Protein 1A8L (pdb70)

Solvent-accessible surface area: 10626 Å² total; per-residue (Å²): 186,35,78,4,48,93,70,67,59,149,80,5,107,117,97,39,12,78,110,14,73,66,68,2,56,0,1,0,0,12,73,175,98,168,21,149,72,7,103,72,3,73,43,10,0,78,22,0,19,121,22,27,143,75,8,56,92,64,65,10,54,24,63,49,117,125,1,110,119,44,2,171,136,14,88,9,63,81,9,7,0,0,0,0,0,23,104,9,103,20,0,0,0,0,0,0,0,22,3,36,46,128,4,49,38,2,0,4,64,0,0,10,19,0,0,128,53,58,10,115,7,73,114,122,0,31,132,25,0,80,110,9,93,69,84,3,42,0,1,0,0,0,34,53,125,13,101,143,0,18,105,0,0,32,20,0,0,33,0,0,0,0,0,10,74,42,69,64,18,67,1,22,0,0,0,0,7,10,111,39,19,63,138,13,6,101,121,24,119,21,169,60,36,3,21,0,0,0,23,0,89,69,93,73,93,26,81,15,89,24,35,57,84,35,84,84,0,18,109,69,0,73,66,4,30,149

Nearest PDB structures (foldseek):
  1a8l-assembly1_A  TM=1.004E+00  e=8.013E-50  Pyrococcus furiosus
  1j08-assembly8_H  TM=9.988E-01  e=3.449E-44  Pyrococcus horikoshii
  2ayt-assembly1_A  TM=9.317E-01  e=2.458E-21  Aquifex aeolicus
  2hls-assembly1_A  TM=9.074E-01  e=2.674E-19  Aeropyrum pernix K1
  4o5q-assembly1_A  TM=8.950E-01  e=2.481E-15  Escherichia coli K-12

Secondary structure (DSSP, 8-state):
--SS-HHHHHHHHHHTGGG--S-EEEEEEE-SSS-TTHHHHHHHHHHHHTT-TTEEEEEEETTSHHHHHHHHHTT--SSSEEEEEETTB--SEEEES---TTHHHHHHHHHHHHHHT-----HHHHHHHTT--S-EEEEEEE-SS-TTHHHHHHHHHHHHHHHHHTT---EEEEEEEGGG-HHHHHHTT--SS-EEEEEETTEEEEEEES---HHHHHHHHHHHH-

Structure (mmCIF, N/CA/C/O backbone):
data_1A8L
#
_entry.id   1A8L
#
_cell.length_a   110.291
_cell.length_b   110.291
_cell.length_c   68.514
_cell.angle_alpha   90.00
_cell.angle_beta   90.00
_cell.angle_gamma   120.00
#
_symmetry.space_group_name_H-M   'P 65 2 2'
#
loop_
_entity.id
_entity.type
_entity.pdbx_description
1 polymer 'PROTEIN DISULFIDE OXIDOREDUCTASE'
2 non-polymer 'ZINC ION'
3 water water
#
loop_
_atom_site.group_PDB
_atom_site.id
_atom_site.type_symbol
_atom_site.label_atom_id
_atom_site.label_alt_id
_atom_site.label_comp_id
_atom_site.label_asym_id
_atom_site.label_entity_id
_atom_site.label_seq_id
_atom_site.pdbx_PDB_ins_code
_atom_site.Cartn_x
_atom_site.Cartn_y
_atom_site.Cartn_z
_atom_site.occupancy
_atom_site.B_iso_or_equiv
_atom_site.auth_seq_id
_atom_site.auth_comp_id
_atom_site.auth_asym_id
_atom_site.auth_atom_id
_atom_site.pdbx_PDB_model_num
ATOM 1 N N . MET A 1 1 ? 27.919 27.365 46.583 1.00 66.47 1 MET A N 1
ATOM 2 C CA . MET A 1 1 ? 28.652 28.533 47.148 1.00 66.04 1 MET A CA 1
ATOM 3 C C . MET A 1 1 ? 28.385 29.816 46.362 1.00 65.16 1 MET A C 1
ATOM 4 O O . MET A 1 1 ? 27.241 30.163 46.065 1.00 65.41 1 MET A O 1
ATOM 9 N N . GLY A 1 2 ? 29.470 30.493 46.014 1.00 63.75 2 GLY A N 1
ATOM 10 C CA . GLY A 1 2 ? 29.427 31.757 45.315 1.00 61.86 2 GLY A CA 1
ATOM 11 C C . GLY A 1 2 ? 28.719 31.961 43.999 1.00 60.15 2 GLY A C 1
ATOM 12 O O . GLY A 1 2 ? 29.364 32.254 42.992 1.00 60.94 2 GLY A O 1
ATOM 13 N N . LEU A 1 3 ? 27.401 31.808 43.982 1.00 57.68 3 LEU A N 1
ATOM 14 C CA . LEU A 1 3 ? 26.680 32.101 42.757 1.00 55.14 3 LEU A CA 1
ATOM 15 C C . LEU A 1 3 ? 26.825 33.622 42.813 1.00 53.50 3 LEU A C 1
ATOM 16 O O . LEU A 1 3 ? 26.665 34.332 41.819 1.00 53.61 3 LEU A O 1
ATOM 21 N N . ILE A 1 4 ? 27.158 34.087 44.019 1.00 50.59 4 ILE A N 1
ATOM 22 C CA . ILE A 1 4 ? 27.358 35.495 44.330 1.00 48.12 4 ILE A CA 1
ATOM 23 C C . ILE A 1 4 ? 28.616 35.653 45.188 1.00 47.03 4 ILE A C 1
ATOM 24 O O . ILE A 1 4 ? 28.651 35.219 46.342 1.00 45.80 4 ILE A O 1
ATOM 29 N N . SER A 1 5 ? 29.643 36.278 44.620 1.00 44.76 5 SER A N 1
ATOM 30 C CA . SER A 1 5 ? 30.902 36.498 45.326 1.00 43.83 5 SER A CA 1
ATOM 31 C C . SER A 1 5 ? 30.726 37.448 46.510 1.00 43.09 5 SER A C 1
ATOM 32 O O . SER A 1 5 ? 29.783 38.235 46.546 1.00 42.49 5 SER A O 1
ATOM 35 N N . ASP A 1 6 ? 31.645 37.384 47.472 1.00 42.46 6 ASP A N 1
ATOM 36 C CA . ASP A 1 6 ? 31.565 38.250 48.648 1.00 41.51 6 ASP A CA 1
ATOM 37 C C . ASP A 1 6 ? 31.697 39.725 48.279 1.00 38.82 6 ASP A C 1
ATOM 38 O O . ASP A 1 6 ? 31.140 40.590 48.949 1.00 38.76 6 ASP A O 1
ATOM 43 N N . ALA A 1 7 ? 32.441 40.010 47.217 1.00 36.63 7 ALA A N 1
ATOM 44 C CA . ALA A 1 7 ? 32.613 41.385 46.768 1.00 35.62 7 ALA A CA 1
ATOM 45 C C . ALA A 1 7 ? 31.269 41.849 46.219 1.00 35.18 7 ALA A C 1
ATOM 46 O O . ALA A 1 7 ? 30.865 42.996 46.410 1.00 33.83 7 ALA A O 1
ATOM 48 N N . ASP A 1 8 ? 30.586 40.936 45.536 1.00 34.17 8 ASP A N 1
ATOM 49 C CA . ASP A 1 8 ? 29.280 41.212 44.954 1.00 33.16 8 ASP A CA 1
ATOM 50 C C . ASP A 1 8 ? 28.277 41.498 46.059 1.00 31.68 8 ASP A C 1
ATOM 51 O O . ASP A 1 8 ? 27.443 42.398 45.937 1.00 29.19 8 ASP A O 1
ATOM 56 N N . LYS A 1 9 ? 28.354 40.728 47.140 1.00 27.65 9 LYS A N 1
ATOM 57 C CA . LYS A 1 9 ? 27.430 40.918 48.246 1.00 26.74 9 LYS A CA 1
ATOM 58 C C . LYS A 1 9 ? 27.506 42.336 48.796 1.00 25.76 9 LYS A C 1
ATOM 59 O O . LYS A 1 9 ? 26.480 42.934 49.108 1.00 25.34 9 LYS A O 1
ATOM 65 N N . LYS A 1 10 ? 28.718 42.870 48.908 1.00 24.81 10 LYS A N 1
ATOM 66 C CA . LYS A 1 10 ? 28.906 44.223 49.424 1.00 26.35 10 LYS A CA 1
ATOM 67 C C . LYS A 1 10 ? 28.228 45.247 48.513 1.00 23.78 10 LYS A C 1
ATOM 68 O O . LYS A 1 10 ? 27.550 46.165 48.984 1.00 24.21 10 LYS A O 1
ATOM 74 N N . VAL A 1 11 ? 28.413 45.073 47.210 1.00 22.96 11 VAL A N 1
ATOM 75 C CA . VAL A 1 11 ? 27.813 45.962 46.218 1.00 23.20 11 VAL A CA 1
ATOM 76 C C . VAL A 1 11 ? 26.288 45.886 46.305 1.00 22.29 11 VAL A C 1
ATOM 77 O O . VAL A 1 11 ? 25.598 46.901 46.365 1.00 21.73 11 VAL A O 1
ATOM 81 N N . ILE A 1 12 ? 25.763 44.669 46.303 1.00 21.63 12 ILE A N 1
ATOM 82 C CA . ILE A 1 12 ? 24.325 44.491 46.391 1.00 20.64 12 ILE A CA 1
ATOM 83 C C . ILE A 1 12 ? 23.784 45.176 47.640 1.00 21.53 12 ILE A C 1
ATOM 84 O O . ILE A 1 12 ? 22.847 45.957 47.565 1.00 20.85 12 ILE A O 1
ATOM 89 N N . LYS A 1 13 ? 24.390 44.907 48.789 1.00 19.51 13 LYS A N 1
ATOM 90 C CA . LYS A 1 13 ? 23.920 45.523 50.025 1.00 21.57 13 LYS A CA 1
ATOM 91 C C . LYS A 1 13 ? 23.962 47.050 49.996 1.00 20.66 13 LYS A C 1
ATOM 92 O O . LYS A 1 13 ? 22.993 47.709 50.381 1.00 22.76 13 LYS A O 1
ATOM 98 N N . GLU A 1 14 ? 25.071 47.608 49.523 1.00 18.48 14 GLU A N 1
ATOM 99 C CA . GLU A 1 14 ? 25.251 49.056 49.503 1.00 20.58 14 GLU A CA 1
ATOM 100 C C . GLU A 1 14 ? 24.507 49.849 48.441 1.00 19.38 14 GLU A C 1
ATOM 101 O O . GLU A 1 14 ? 23.944 50.903 48.736 1.00 21.35 14 GLU A O 1
ATOM 107 N N . GLU A 1 15 ? 24.521 49.356 47.210 1.00 20.15 15 GLU A N 1
ATOM 108 C CA . GLU A 1 15 ? 23.895 50.072 46.109 1.00 20.63 15 GLU A CA 1
ATOM 109 C C . GLU A 1 15 ? 22.456 49.694 45.778 1.00 20.90 15 GLU A C 1
ATOM 110 O O . GLU A 1 15 ? 21.799 50.394 45.003 1.00 20.55 15 GLU A O 1
ATOM 116 N N . PHE A 1 16 ? 21.960 48.601 46.353 1.00 18.90 16 PHE A N 1
ATOM 117 C CA . PHE A 1 16 ? 20.588 48.199 46.055 1.00 18.13 16 PH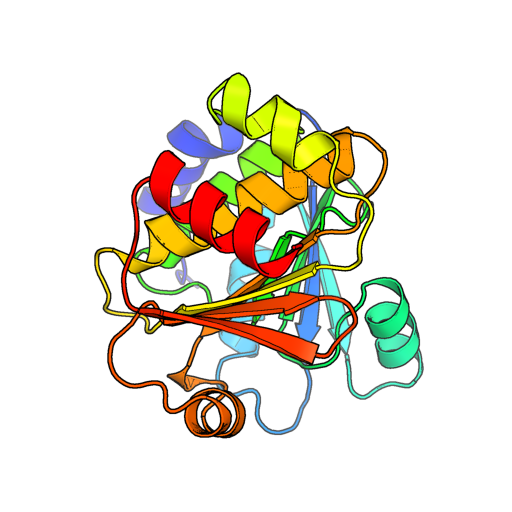E A CA 1
ATOM 118 C C . PHE A 1 16 ? 19.704 48.053 47.288 1.00 19.26 16 PHE A C 1
ATOM 119 O O . PHE A 1 16 ? 18.775 48.841 47.491 1.00 18.96 16 PHE A O 1
ATOM 127 N N . PHE A 1 17 ? 20.013 47.058 48.120 1.00 18.60 17 PHE A N 1
ATOM 128 C CA . PHE A 1 17 ? 19.193 46.768 49.287 1.00 19.28 17 PHE A CA 1
ATOM 129 C C . PHE A 1 17 ? 19.147 47.843 50.371 1.00 21.78 17 PHE A C 1
ATOM 130 O O . PHE A 1 17 ? 18.249 47.835 51.210 1.00 21.87 17 PHE A O 1
ATOM 138 N N . SER A 1 18 ? 20.097 48.770 50.356 1.00 19.54 18 SER A N 1
ATOM 139 C CA . SER A 1 18 ? 20.086 49.850 51.330 1.00 22.01 18 SER A CA 1
ATOM 140 C C . SER A 1 18 ? 18.903 50.774 51.032 1.00 23.11 18 SER A C 1
ATOM 141 O O . SER A 1 18 ? 18.486 51.545 51.887 1.00 25.27 18 SER A O 1
ATOM 144 N N . LYS A 1 19 ? 18.364 50.684 49.817 1.00 22.78 19 LYS A N 1
ATOM 145 C CA . LYS A 1 19 ? 17.235 51.524 49.403 1.00 23.37 19 LYS A CA 1
ATOM 146 C C . LYS A 1 19 ? 15.852 50.901 49.631 1.00 23.23 19 LYS A C 1
ATOM 147 O O . LYS A 1 19 ? 14.825 51.488 49.267 1.00 23.08 19 LYS A O 1
ATOM 153 N N . MET A 1 20 ? 15.807 49.725 50.241 1.00 21.58 20 MET A N 1
ATOM 154 C CA . MET A 1 20 ? 14.527 49.073 50.472 1.00 23.71 20 MET A CA 1
ATOM 155 C C . MET A 1 20 ? 13.724 49.712 51.596 1.00 26.00 20 MET A C 1
ATOM 156 O O . MET A 1 20 ? 14.286 50.299 52.526 1.00 28.95 20 MET A O 1
ATOM 161 N N . VAL A 1 21 ? 12.405 49.602 51.497 1.00 26.42 21 VAL A N 1
ATOM 162 C CA . VAL A 1 21 ? 11.507 50.170 52.495 1.00 28.91 21 VAL A CA 1
ATOM 163 C C . VAL A 1 21 ? 10.643 49.073 53.102 1.00 29.28 21 VAL A C 1
ATOM 164 O O . VAL A 1 21 ? 10.866 48.662 54.242 1.00 31.09 21 VAL A O 1
ATOM 168 N N . ASN A 1 22 ? 9.673 48.587 52.334 1.00 27.90 22 ASN A N 1
ATOM 169 C CA . ASN A 1 22 ? 8.783 47.528 52.799 1.00 29.29 22 ASN A CA 1
ATOM 170 C C . ASN A 1 22 ? 9.344 46.152 52.470 1.00 28.33 22 ASN A C 1
ATOM 171 O O . ASN A 1 22 ? 10.115 45.993 51.518 1.00 27.54 22 ASN A O 1
ATOM 176 N N . PRO A 1 23 ? 8.978 45.135 53.267 1.00 26.29 23 PRO A N 1
ATOM 177 C CA . PRO A 1 23 ? 9.451 43.767 53.042 1.00 25.72 23 PRO A CA 1
ATOM 178 C C . PRO A 1 23 ? 8.958 43.154 51.731 1.00 25.51 23 PRO A C 1
ATOM 179 O O . PRO A 1 23 ? 7.796 43.321 51.337 1.00 23.88 23 PRO A O 1
ATOM 183 N N . VAL A 1 24 ? 9.858 42.439 51.069 1.00 23.40 24 VAL A N 1
ATOM 184 C CA . VAL A 1 24 ? 9.567 41.799 49.796 1.00 22.74 24 VAL A CA 1
ATOM 185 C C . VAL A 1 24 ? 9.731 40.297 49.957 1.00 23.10 24 VAL A C 1
ATOM 186 O O . VAL A 1 24 ? 10.635 39.829 50.655 1.00 23.18 24 VAL A O 1
ATOM 190 N N . LYS A 1 25 ? 8.834 39.547 49.331 1.00 20.55 25 LYS A N 1
ATOM 191 C CA . LYS A 1 25 ? 8.880 38.103 49.386 1.00 20.98 25 LYS A CA 1
ATOM 192 C C . LYS A 1 25 ? 8.971 37.571 47.966 1.00 22.78 25 LYS A C 1
ATOM 193 O O . LYS A 1 25 ? 8.137 37.897 47.121 1.00 22.21 25 LYS A O 1
ATOM 199 N N . LEU A 1 26 ? 9.993 36.764 47.710 1.00 19.68 26 LEU A N 1
ATOM 200 C CA . LEU A 1 26 ? 10.179 36.176 46.397 1.00 20.25 26 LEU A CA 1
ATOM 201 C C . LEU A 1 26 ? 9.514 34.814 46.382 1.00 21.66 26 LEU A C 1
ATOM 202 O O . LEU A 1 26 ? 9.968 33.891 47.068 1.00 21.15 26 LEU A O 1
ATOM 207 N N . ILE A 1 27 ? 8.431 34.685 45.619 1.00 17.48 27 ILE A N 1
ATOM 208 C CA . ILE A 1 27 ? 7.739 33.411 45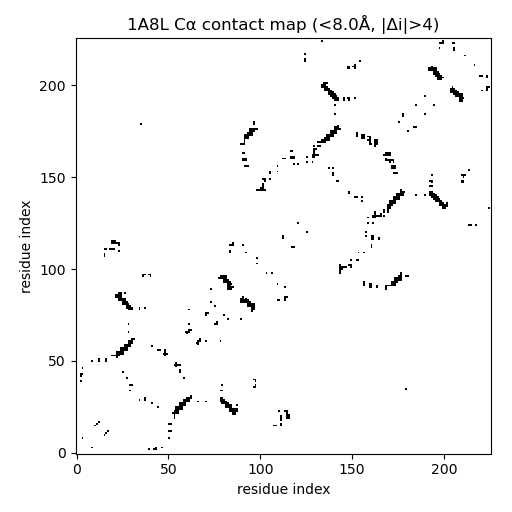.530 1.00 21.13 27 ILE A CA 1
ATOM 209 C C . ILE A 1 27 ? 8.213 32.727 44.261 1.00 22.62 27 ILE A C 1
ATOM 210 O O . ILE A 1 27 ? 7.957 33.198 43.154 1.00 21.09 27 ILE A O 1
ATOM 215 N N . VAL A 1 28 ? 8.916 31.618 44.446 1.00 21.23 28 VAL A N 1
ATOM 216 C CA . VAL A 1 28 ? 9.492 30.865 43.348 1.00 23.56 28 VAL A CA 1
ATOM 217 C C . VAL A 1 28 ? 8.772 29.549 43.099 1.00 25.31 28 VAL A C 1
ATOM 218 O O . VAL A 1 28 ? 8.527 28.774 44.026 1.00 27.53 28 VAL A O 1
ATOM 222 N N . PHE A 1 29 ? 8.428 29.306 41.842 1.00 22.47 29 PHE A N 1
ATOM 223 C CA . PHE A 1 29 ? 7.749 28.080 41.458 1.00 24.24 29 PHE A CA 1
ATOM 224 C C . PHE A 1 29 ? 8.734 27.233 40.672 1.00 25.93 29 PHE A C 1
ATOM 225 O O . PHE A 1 29 ? 9.333 27.703 39.706 1.00 24.44 29 PHE A O 1
ATOM 233 N N . VAL A 1 30 ? 8.906 25.991 41.102 1.00 25.98 30 VAL A N 1
ATOM 234 C CA . VAL A 1 30 ? 9.822 25.067 40.454 1.00 29.25 30 VAL A CA 1
ATOM 235 C C . VAL A 1 30 ? 9.096 23.750 40.200 1.00 31.36 30 VAL A C 1
ATOM 236 O O . VAL A 1 30 ? 7.957 23.576 40.620 1.00 32.03 30 VAL A O 1
ATOM 240 N N . ARG A 1 31 ? 9.751 22.838 39.492 1.00 35.54 31 ARG A N 1
ATOM 241 C CA . ARG A 1 31 ? 9.176 21.530 39.199 1.00 41.68 31 ARG A CA 1
ATOM 242 C C . ARG A 1 31 ? 10.309 20.532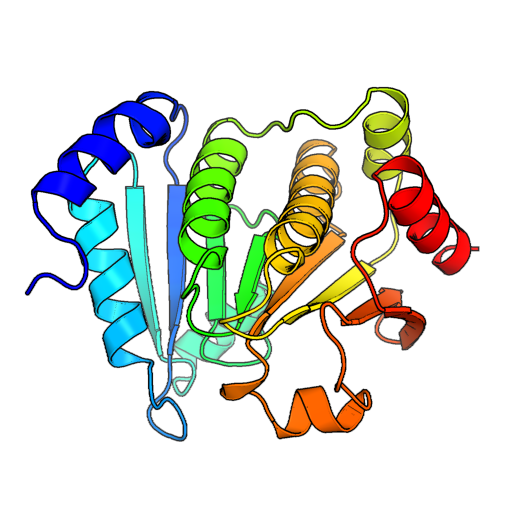 38.986 1.00 44.78 31 ARG A C 1
ATOM 243 O O . ARG A 1 31 ? 11.478 20.920 38.918 1.00 45.81 31 ARG A O 1
ATOM 251 N N . LYS A 1 32 ? 9.968 19.251 38.886 1.00 48.34 32 LYS A N 1
ATOM 252 C CA . LYS A 1 32 ? 10.976 18.209 38.703 1.00 51.73 32 LYS A CA 1
ATOM 253 C C . LYS A 1 32 ? 11.372 17.968 37.255 1.00 52.87 32 LYS A C 1
ATOM 254 O O . LYS A 1 32 ? 12.538 17.706 36.961 1.00 53.85 32 LYS A O 1
ATOM 260 N N . ASP A 1 33 ? 10.406 18.053 36.350 1.00 54.68 33 ASP A N 1
ATOM 261 C CA . ASP A 1 33 ? 10.688 17.818 34.942 1.00 55.33 33 ASP A CA 1
ATOM 262 C C . ASP A 1 33 ? 10.901 19.089 34.135 1.00 54.91 33 ASP A C 1
ATOM 263 O O . ASP A 1 33 ? 10.077 20.007 34.154 1.00 55.73 33 ASP A O 1
ATOM 268 N N . HIS A 1 34 ? 12.028 19.127 33.434 1.00 54.14 34 HIS A N 1
ATOM 269 C CA . HIS A 1 34 ? 12.385 20.253 32.589 1.00 52.46 34 HIS A CA 1
ATOM 270 C C . HIS A 1 34 ? 12.664 21.555 33.330 1.00 49.82 34 HIS A C 1
ATOM 271 O O . HIS A 1 34 ? 12.123 22.615 32.993 1.00 49.47 34 HIS A O 1
ATOM 278 N N . CYS A 1 35 ? 13.504 21.460 34.355 1.00 45.41 35 CYS A N 1
ATOM 279 C CA . CYS A 1 35 ? 13.910 22.627 35.121 1.00 40.71 35 CYS A CA 1
ATOM 280 C C . CYS A 1 35 ? 15.413 22.560 35.268 1.00 35.76 35 CYS A C 1
ATOM 281 O O . CYS A 1 35 ? 15.946 22.385 36.363 1.00 36.18 35 CYS A O 1
ATOM 284 N N . GLN A 1 36 ? 16.088 22.707 34.139 1.00 29.93 36 GLN A N 1
ATOM 285 C CA . GLN A 1 36 ? 17.535 22.645 34.091 1.00 27.87 36 GLN A CA 1
ATOM 286 C C . GLN A 1 36 ? 18.230 23.591 35.052 1.00 25.71 36 GLN A C 1
ATOM 287 O O . GLN A 1 36 ? 19.216 23.218 35.673 1.00 25.39 36 GLN A O 1
ATOM 293 N N . TYR A 1 37 ? 17.730 24.819 35.166 1.00 24.56 37 TYR A N 1
ATOM 294 C CA . TYR A 1 37 ? 18.374 25.804 36.035 1.00 24.22 37 TYR A CA 1
ATOM 295 C C . TYR A 1 37 ? 17.587 26.116 37.293 1.00 24.64 37 TYR A C 1
ATOM 296 O O . TYR A 1 37 ? 17.795 27.143 37.942 1.00 22.08 37 TYR A O 1
ATOM 305 N N . CYS A 1 38 ? 16.694 25.203 37.642 1.00 25.39 38 CYS A N 1
ATOM 306 C CA . CYS A 1 38 ? 15.858 25.362 38.819 1.00 32.03 38 CYS A CA 1
ATOM 307 C C . CYS A 1 38 ? 16.687 25.433 40.096 1.00 30.99 38 CYS A C 1
ATOM 308 O O . CYS A 1 38 ? 16.387 26.217 40.997 1.00 32.57 38 CYS A O 1
ATOM 311 N N . ASP A 1 39 ? 17.734 24.620 40.175 1.00 31.93 39 ASP A N 1
ATOM 312 C CA . ASP A 1 39 ? 18.584 24.614 41.363 1.00 32.95 39 ASP A CA 1
ATOM 313 C C . ASP A 1 39 ? 19.353 25.924 41.508 1.00 30.95 39 ASP A C 1
ATOM 314 O O . ASP A 1 39 ? 19.544 26.423 42.614 1.00 29.87 39 ASP A O 1
ATOM 319 N N . GLN A 1 40 ? 19.788 26.477 40.381 1.00 28.74 40 GLN A N 1
ATOM 320 C CA . GLN A 1 40 ? 20.520 27.738 40.382 1.00 27.37 40 GLN A CA 1
ATOM 321 C C . GLN A 1 40 ? 19.586 28.854 40.835 1.00 25.49 40 GLN A C 1
ATOM 322 O O . GLN A 1 40 ? 19.975 29.732 41.604 1.00 25.05 40 GLN A O 1
ATOM 328 N N . LEU A 1 41 ? 18.352 28.816 40.350 1.00 22.26 41 LEU A N 1
ATOM 329 C CA . LEU A 1 41 ? 17.359 29.821 40.729 1.00 23.11 41 LEU A CA 1
ATOM 330 C C . LEU A 1 41 ? 17.123 29.721 42.231 1.00 23.17 41 LEU A C 1
ATOM 331 O O . LEU A 1 41 ? 17.075 30.726 42.933 1.00 22.58 41 LEU A O 1
ATOM 336 N N . LYS A 1 42 ? 16.968 28.491 42.709 1.00 24.67 42 LYS A N 1
ATOM 337 C CA . LYS A 1 42 ? 16.751 28.224 44.128 1.00 26.78 42 LYS A CA 1
ATOM 338 C C . LYS A 1 42 ? 17.849 28.849 44.994 1.00 27.41 42 LYS A C 1
ATOM 339 O O . LYS A 1 42 ? 17.575 29.594 45.941 1.00 29.38 42 LYS A O 1
ATOM 345 N N . GLN A 1 43 ? 19.099 28.535 44.673 1.00 25.50 43 GLN A N 1
ATOM 346 C CA . GLN A 1 43 ? 20.219 29.038 45.450 1.00 26.63 43 GLN A CA 1
ATOM 347 C C . GLN A 1 43 ? 20.406 30.551 45.347 1.00 25.71 43 GLN A C 1
ATOM 348 O O . GLN A 1 43 ? 20.872 31.186 46.290 1.00 24.52 43 GLN A O 1
ATOM 354 N N . LEU A 1 44 ? 20.024 31.131 44.214 1.00 22.75 44 LEU A N 1
ATOM 355 C CA . LEU A 1 44 ? 20.146 32.574 44.027 1.00 22.92 44 LEU A CA 1
ATOM 356 C C . LEU A 1 44 ? 19.261 33.338 45.000 1.00 22.05 44 LEU A C 1
ATOM 357 O O . LEU A 1 44 ? 19.709 34.257 45.686 1.00 22.53 44 LEU A O 1
ATOM 362 N N . VAL A 1 45 ? 17.993 32.951 45.057 1.00 23.06 45 VAL A N 1
ATOM 363 C CA . VAL A 1 45 ? 17.042 33.612 45.929 1.00 24.52 45 VAL A CA 1
ATOM 364 C C . VAL A 1 45 ? 17.406 33.421 47.401 1.00 26.91 45 VAL A C 1
ATOM 365 O O . VAL A 1 45 ? 17.214 34.319 48.224 1.00 26.04 45 VAL A O 1
ATOM 369 N N . GLN A 1 46 ? 17.948 32.254 47.728 1.00 26.31 46 GLN A N 1
ATOM 370 C CA . GLN A 1 46 ? 18.337 31.982 49.102 1.00 27.45 46 GLN A CA 1
ATOM 371 C C . GLN A 1 46 ? 19.528 32.851 49.518 1.00 24.68 46 GLN A C 1
ATOM 372 O O . GLN A 1 46 ? 19.567 33.363 50.632 1.00 23.97 46 GLN A O 1
ATOM 378 N N . GLU A 1 47 ? 20.491 33.034 48.618 1.00 24.16 47 GLU A N 1
ATOM 379 C CA . GLU A 1 47 ? 21.663 33.853 48.913 1.00 24.69 47 GLU A CA 1
ATOM 380 C C . GLU A 1 47 ? 21.278 35.330 49.018 1.00 25.08 47 GLU A C 1
ATOM 381 O O . GLU A 1 47 ? 21.818 36.076 49.839 1.00 24.11 47 GLU A O 1
ATOM 387 N N . LEU A 1 48 ? 20.336 35.762 48.190 1.00 22.83 48 LEU A N 1
ATOM 388 C CA . LEU A 1 48 ? 19.921 37.155 48.233 1.00 22.26 48 LEU A CA 1
ATOM 389 C C . LEU A 1 48 ? 19.180 37.484 49.525 1.00 22.72 48 LEU A C 1
ATOM 390 O O . LEU A 1 48 ? 19.345 38.571 50.072 1.00 21.00 48 LEU A O 1
ATOM 395 N N . SER A 1 49 ? 18.364 36.555 50.014 1.00 24.72 49 SER A N 1
ATOM 396 C CA . SER A 1 49 ? 17.602 36.808 51.236 1.00 26.68 49 SER A CA 1
ATOM 397 C C . SER A 1 49 ? 18.482 36.890 52.489 1.00 28.34 49 SER A C 1
ATOM 398 O O . SER A 1 49 ? 18.032 37.334 53.542 1.00 29.08 49 SER A O 1
ATOM 401 N N . GLU A 1 50 ? 19.737 36.470 52.370 1.00 27.96 50 GLU A N 1
ATOM 402 C CA . GLU A 1 50 ? 20.660 36.515 53.502 1.00 29.33 50 GLU A CA 1
ATOM 403 C C . GLU A 1 50 ? 21.316 37.887 53.649 1.00 28.78 50 GLU A C 1
ATOM 404 O O . GLU A 1 50 ? 21.925 38.186 54.678 1.00 27.98 50 GLU A O 1
ATOM 410 N N . LEU A 1 51 ? 21.185 38.728 52.627 1.00 26.56 51 LEU A N 1
ATOM 411 C CA . LEU A 1 51 ? 21.803 40.054 52.659 1.00 26.24 51 LEU A CA 1
ATOM 412 C C . LEU A 1 51 ? 20.967 41.155 53.299 1.00 25.55 51 LEU A C 1
ATOM 413 O O . LEU A 1 51 ? 21.442 42.277 53.458 1.00 27.94 51 LEU A O 1
ATOM 418 N N . THR A 1 52 ? 19.726 40.856 53.657 1.00 26.51 52 THR A N 1
ATOM 419 C CA . THR A 1 52 ? 18.887 41.862 54.294 1.00 26.53 52 THR A CA 1
ATOM 420 C C . THR A 1 52 ? 17.717 41.219 55.016 1.00 28.99 52 THR A C 1
ATOM 421 O O . THR A 1 52 ? 17.280 40.127 54.646 1.00 31.73 52 THR A O 1
ATOM 425 N N . ASP A 1 53 ? 17.212 41.886 56.051 1.00 29.09 53 ASP A N 1
ATOM 426 C CA . ASP A 1 53 ? 16.081 41.345 56.790 1.00 29.79 53 ASP A CA 1
ATOM 427 C C . ASP A 1 53 ? 14.752 41.756 56.164 1.00 27.90 53 ASP A C 1
ATOM 428 O O . ASP A 1 53 ? 13.691 41.450 56.697 1.00 28.85 53 ASP A O 1
ATOM 433 N N . LYS A 1 54 ? 14.814 42.435 55.023 1.00 26.19 54 LYS A N 1
ATOM 434 C CA . LYS A 1 54 ? 13.603 42.875 54.337 1.00 26.61 54 LYS A CA 1
ATOM 435 C C . LYS A 1 54 ? 13.291 41.994 53.139 1.00 26.29 54 LYS A C 1
ATOM 436 O O . LYS A 1 54 ? 12.363 42.272 52.388 1.00 28.34 54 LYS A O 1
ATOM 442 N N . LEU A 1 55 ? 14.065 40.930 52.955 1.00 25.04 55 LEU A N 1
ATOM 443 C CA . LEU A 1 55 ? 13.831 40.032 51.829 1.00 26.26 55 LEU A CA 1
ATOM 444 C C . LEU A 1 55 ? 13.690 38.591 52.292 1.00 27.24 55 LEU A C 1
ATOM 445 O O . LEU A 1 55 ? 14.534 38.086 53.029 1.00 28.84 55 LEU A O 1
ATOM 450 N N . SER A 1 56 ? 12.610 37.942 51.867 1.00 26.21 56 SER A N 1
ATOM 451 C CA . SER A 1 56 ? 12.357 36.548 52.210 1.00 28.61 56 SER A CA 1
ATOM 452 C C . SER A 1 56 ? 11.897 35.823 50.949 1.00 27.32 56 SER A C 1
ATOM 453 O O . SER A 1 56 ? 11.636 36.455 49.927 1.00 28.12 56 SER A O 1
ATOM 456 N N . TYR A 1 57 ? 11.798 34.502 51.017 1.00 27.82 57 TYR A N 1
ATOM 457 C CA . TYR A 1 57 ? 11.383 33.736 49.854 1.00 28.87 57 TYR A CA 1
ATOM 458 C C . TYR A 1 57 ? 10.587 32.500 50.231 1.00 29.94 57 TYR A C 1
ATOM 459 O O . TYR A 1 57 ? 10.552 32.092 51.392 1.00 28.92 57 TYR A O 1
ATOM 468 N N . GLU A 1 58 ? 9.971 31.898 49.226 1.00 28.63 58 GLU A N 1
ATOM 469 C CA . GLU A 1 58 ? 9.172 30.699 49.409 1.00 29.95 58 GLU A CA 1
ATOM 470 C C . GLU A 1 58 ? 9.258 29.876 48.135 1.00 30.84 58 GLU A C 1
ATOM 471 O O . GLU A 1 58 ? 8.910 30.362 47.058 1.00 29.71 58 GLU A O 1
ATOM 477 N N . ILE A 1 59 ? 9.745 28.642 48.259 1.00 30.34 59 ILE A N 1
ATOM 478 C CA . ILE A 1 59 ? 9.876 27.747 47.114 1.00 29.36 59 ILE A CA 1
ATOM 479 C C . ILE A 1 59 ? 8.607 26.908 47.016 1.00 29.97 59 ILE A C 1
ATOM 480 O O . ILE A 1 59 ? 8.206 26.251 47.983 1.00 28.45 59 ILE A O 1
ATOM 485 N N . VAL A 1 60 ? 7.967 26.941 45.853 1.00 28.67 60 VAL A N 1
ATOM 486 C CA . VAL A 1 60 ? 6.731 26.198 45.647 1.00 30.77 60 VAL A CA 1
ATOM 487 C C . VAL A 1 60 ? 6.855 25.159 44.539 1.00 31.43 60 VAL A C 1
ATOM 488 O O . VAL A 1 60 ? 7.347 25.452 43.452 1.00 29.29 60 VAL A O 1
ATOM 492 N N . ASP A 1 61 ? 6.410 23.941 44.828 1.00 32.44 61 ASP A N 1
ATOM 493 C CA . ASP A 1 61 ? 6.452 22.857 43.857 1.00 34.53 61 ASP A CA 1
ATOM 494 C C . ASP A 1 61 ? 5.202 22.927 42.976 1.00 34.52 61 ASP A C 1
ATOM 495 O O . ASP A 1 61 ? 4.104 22.567 43.400 1.00 35.09 61 ASP A O 1
ATOM 500 N N . PHE A 1 62 ? 5.387 23.403 41.751 1.00 33.30 62 PHE A N 1
ATOM 501 C CA . PHE A 1 62 ? 4.304 23.555 40.786 1.00 36.22 62 PHE A CA 1
ATOM 502 C C . PHE A 1 62 ? 3.595 22.232 40.484 1.00 38.40 62 PHE A C 1
ATOM 503 O O . PHE A 1 62 ? 2.417 22.220 40.119 1.00 39.79 62 PHE A O 1
ATOM 511 N N . ASP A 1 63 ? 4.314 21.126 40.646 1.00 40.54 63 ASP A N 1
ATOM 512 C CA . ASP A 1 63 ? 3.771 19.797 40.376 1.00 43.59 63 ASP A CA 1
ATOM 513 C C . ASP A 1 63 ? 2.693 19.356 41.360 1.00 44.40 63 ASP A C 1
ATOM 514 O O . ASP A 1 63 ? 1.797 18.593 41.006 1.00 45.91 63 ASP A O 1
ATOM 519 N N . THR A 1 64 ? 2.784 19.832 42.595 1.00 44.48 64 THR A N 1
ATOM 520 C CA . THR A 1 64 ? 1.821 19.458 43.624 1.00 44.65 64 THR A CA 1
ATOM 521 C C . THR A 1 64 ? 0.493 20.188 43.490 1.00 45.65 64 THR A C 1
ATOM 522 O O . THR A 1 64 ? 0.422 21.271 42.908 1.00 44.24 64 THR A O 1
ATOM 526 N N . PRO A 1 65 ? -0.584 19.593 44.030 1.00 46.41 65 PRO A N 1
ATOM 527 C CA . PRO A 1 65 ? -1.916 20.202 43.970 1.00 46.84 65 PRO A CA 1
ATOM 528 C C . PRO A 1 65 ? -1.906 21.508 44.750 1.00 46.34 65 PRO A C 1
ATOM 529 O O . PRO A 1 65 ? -2.655 22.436 44.451 1.00 46.42 65 PRO A O 1
ATOM 533 N N . GLU A 1 66 ? -1.042 21.564 45.758 1.00 46.48 66 GLU A N 1
ATOM 534 C CA . GLU A 1 66 ? -0.905 22.749 46.592 1.00 46.71 66 GLU A CA 1
ATOM 535 C C . GLU A 1 66 ? -0.228 23.859 45.792 1.00 45.46 66 GLU A C 1
ATOM 536 O O . GLU A 1 66 ? -0.662 25.013 45.816 1.00 44.77 66 GLU A O 1
ATOM 542 N N . GLY A 1 67 ? 0.836 23.498 45.081 1.00 43.37 67 GLY A N 1
ATOM 543 C CA . GLY A 1 67 ? 1.553 24.471 44.276 1.00 41.36 67 GLY A CA 1
ATOM 544 C C . GLY A 1 67 ? 0.685 25.021 43.164 1.00 40.03 67 GLY A C 1
ATOM 545 O O . GLY A 1 67 ? 0.756 26.203 42.837 1.00 38.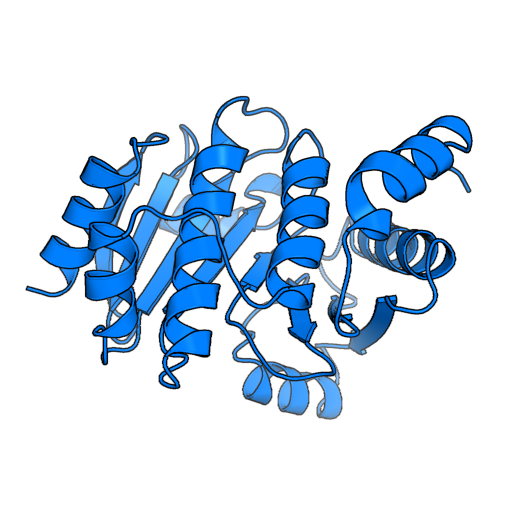05 67 GLY A O 1
ATOM 546 N N . LYS A 1 68 ? -0.145 24.160 42.582 1.00 40.82 68 LYS A N 1
ATOM 547 C CA . LYS A 1 68 ? -1.034 24.571 41.504 1.00 42.60 68 LYS A CA 1
ATOM 548 C C . LYS A 1 68 ? -2.055 25.583 42.000 1.00 42.27 68 LYS A C 1
ATOM 549 O O . LYS A 1 68 ? -2.454 26.486 41.266 1.00 42.57 68 LYS A O 1
ATOM 555 N N . GLU A 1 69 ? -2.477 25.430 43.251 1.00 41.71 69 GLU A N 1
ATOM 556 C CA . GLU A 1 69 ? -3.457 26.334 43.836 1.00 41.66 69 GLU A CA 1
ATOM 557 C C . GLU A 1 69 ? -2.826 27.701 44.074 1.00 39.23 69 GLU A C 1
ATOM 558 O O . GLU A 1 69 ? -3.455 28.738 43.857 1.00 39.59 69 GLU A O 1
ATOM 564 N N . LEU A 1 70 ? -1.573 27.687 44.512 1.00 36.87 70 LEU A N 1
ATOM 565 C CA . LEU A 1 70 ? -0.826 28.908 44.780 1.00 35.71 70 LEU A CA 1
ATOM 566 C C . LEU A 1 70 ? -0.526 29.633 43.469 1.00 34.34 70 LEU A C 1
ATOM 567 O O . LEU A 1 70 ? -0.673 30.851 43.368 1.00 32.00 70 LEU A O 1
ATOM 572 N N . ALA A 1 71 ? -0.097 28.869 42.471 1.00 33.85 71 ALA A N 1
ATOM 573 C CA . ALA A 1 71 ? 0.232 29.417 41.163 1.00 33.60 71 ALA A CA 1
ATOM 574 C C . ALA A 1 71 ? -0.976 30.143 40.593 1.00 33.32 71 ALA A C 1
ATOM 575 O O . ALA A 1 71 ? -0.878 31.274 40.116 1.00 32.18 71 ALA A O 1
ATOM 577 N N . LYS A 1 72 ? -2.122 29.480 40.651 1.00 34.73 72 LYS A N 1
ATOM 578 C CA . LYS A 1 72 ? -3.357 30.050 40.145 1.00 34.67 72 LYS A CA 1
ATOM 579 C C . LYS A 1 72 ? -3.624 31.385 40.833 1.00 33.65 72 LYS A C 1
ATOM 580 O O . LYS A 1 72 ? -4.024 32.355 40.198 1.00 33.06 72 LYS A O 1
ATOM 586 N N . ARG A 1 73 ? -3.384 31.428 42.138 1.00 32.75 73 ARG A N 1
ATOM 587 C CA . ARG A 1 73 ? -3.596 32.641 42.910 1.00 32.23 73 ARG A CA 1
ATOM 588 C C . ARG A 1 73 ? -2.630 33.739 42.472 1.00 30.91 73 ARG A C 1
ATOM 589 O O . ARG A 1 73 ? -2.966 34.921 42.507 1.00 28.50 73 ARG A O 1
ATOM 597 N N . TYR A 1 74 ? -1.431 33.345 42.058 1.00 28.71 74 TYR A N 1
ATOM 598 C CA . TYR A 1 74 ? -0.447 34.318 41.619 1.00 27.02 74 TYR A CA 1
ATOM 599 C C . TYR A 1 74 ? -0.390 34.455 40.100 1.00 26.20 74 TYR A C 1
ATOM 600 O O . TYR A 1 74 ? 0.551 35.038 39.546 1.00 26.79 74 TYR A O 1
ATOM 609 N N . ARG A 1 75 ? -1.420 33.935 39.436 1.00 26.55 75 ARG A N 1
ATOM 610 C CA . ARG A 1 75 ? -1.543 34.019 37.987 1.00 24.15 75 ARG A CA 1
ATOM 611 C C . ARG A 1 75 ? -0.315 33.473 37.270 1.00 23.66 75 ARG A C 1
ATOM 612 O O . ARG A 1 75 ? 0.145 34.036 36.279 1.00 26.23 75 ARG A O 1
ATOM 620 N N . ILE A 1 76 ? 0.207 32.361 37.775 1.00 26.34 76 ILE A N 1
ATOM 621 C CA . ILE A 1 76 ? 1.379 31.721 37.192 1.00 27.46 76 ILE A CA 1
ATOM 622 C C . ILE A 1 76 ? 0.909 30.493 36.430 1.00 28.51 76 ILE A C 1
ATOM 623 O O . ILE A 1 76 ? 0.214 29.645 36.986 1.00 27.61 76 ILE A O 1
ATOM 628 N N . ASP A 1 77 ? 1.295 30.397 35.161 1.00 29.12 77 ASP A N 1
ATOM 629 C CA . ASP A 1 77 ? 0.875 29.280 34.318 1.00 30.81 77 ASP A CA 1
ATOM 630 C C . ASP A 1 77 ? 1.990 28.319 33.924 1.00 31.14 77 ASP A C 1
ATOM 631 O O . ASP A 1 77 ? 1.725 27.291 33.301 1.00 30.65 77 ASP A O 1
ATOM 636 N N . ARG A 1 78 ? 3.225 28.647 34.301 1.00 30.89 78 ARG A N 1
ATOM 637 C CA . ARG A 1 78 ? 4.392 27.823 33.981 1.00 31.17 78 ARG A CA 1
ATOM 638 C C . ARG A 1 78 ? 5.443 27.887 35.088 1.00 28.74 78 ARG A C 1
ATOM 639 O O . ARG A 1 78 ? 5.418 28.780 35.927 1.00 30.32 78 ARG A O 1
ATOM 647 N N . ALA A 1 79 ? 6.370 26.933 35.070 1.00 26.88 79 ALA A N 1
ATOM 648 C CA . ALA A 1 79 ? 7.467 26.894 36.030 1.00 26.39 79 ALA A CA 1
ATOM 649 C C . ALA A 1 79 ? 8.707 26.531 35.212 1.00 25.05 79 ALA A C 1
ATOM 650 O O . ALA A 1 79 ? 8.619 25.717 34.287 1.00 25.50 79 ALA A O 1
ATOM 652 N N . PRO A 1 80 ? 9.882 27.092 35.547 1.00 23.42 80 PRO A N 1
ATOM 653 C CA . PRO A 1 80 ? 10.222 28.037 36.620 1.00 23.50 80 PRO A CA 1
ATOM 654 C C . PRO A 1 80 ? 9.708 29.458 36.457 1.00 23.37 80 PRO A C 1
ATOM 655 O O . PRO A 1 80 ? 9.746 30.034 35.369 1.00 20.35 80 PRO A O 1
ATOM 659 N N . ALA A 1 81 ? 9.232 30.024 37.561 1.00 20.92 81 ALA A N 1
ATOM 660 C CA . ALA A 1 81 ? 8.721 31.387 37.559 1.00 19.28 81 ALA A CA 1
ATOM 661 C C . ALA A 1 81 ? 8.936 31.977 38.935 1.00 20.00 81 ALA A C 1
ATOM 662 O O . ALA A 1 81 ? 8.906 31.267 39.936 1.00 21.26 81 ALA A O 1
ATOM 664 N N . THR A 1 82 ? 9.148 33.283 38.967 1.00 19.25 82 THR A N 1
ATOM 665 C CA . THR A 1 82 ? 9.367 33.990 40.204 1.00 18.54 82 THR A CA 1
ATOM 666 C C . THR A 1 82 ? 8.518 35.250 40.157 1.00 19.67 82 THR A C 1
ATOM 667 O O . THR A 1 82 ? 8.574 36.011 39.189 1.00 20.84 82 THR A O 1
ATOM 671 N N . THR A 1 83 ? 7.708 35.465 41.179 1.00 18.37 83 THR A N 1
ATOM 672 C CA . THR A 1 83 ? 6.920 36.686 41.208 1.00 16.24 83 THR A CA 1
ATOM 673 C C . THR A 1 83 ? 7.450 37.443 42.413 1.00 18.21 83 THR A C 1
ATOM 674 O O . THR A 1 83 ? 7.679 36.853 43.472 1.00 18.63 83 THR A O 1
ATOM 678 N N . ILE A 1 84 ? 7.701 38.732 42.226 1.00 16.93 84 ILE A N 1
ATOM 679 C CA . ILE A 1 84 ? 8.252 39.572 43.280 1.00 18.61 84 ILE A CA 1
ATOM 680 C C . ILE A 1 84 ? 7.123 40.326 43.963 1.00 19.29 84 ILE A C 1
ATOM 681 O O . ILE A 1 84 ? 6.551 41.257 43.409 1.00 18.61 84 ILE A O 1
ATOM 686 N N . THR A 1 85 ? 6.822 39.916 45.189 1.00 19.79 85 THR A N 1
ATOM 687 C CA . THR A 1 85 ? 5.727 40.506 45.932 1.00 20.60 85 THR A CA 1
ATOM 688 C C . THR A 1 85 ? 6.114 41.367 47.129 1.00 22.03 85 THR A C 1
ATOM 689 O O . THR A 1 85 ? 7.230 41.289 47.642 1.00 20.15 85 THR A O 1
ATOM 693 N N . GLN A 1 86 ? 5.176 42.209 47.550 1.00 24.79 86 GLN A N 1
ATOM 694 C CA . GLN A 1 86 ? 5.390 43.049 48.715 1.00 27.75 86 GLN A CA 1
ATOM 695 C C . GLN A 1 86 ? 4.670 42.320 49.830 1.00 28.87 86 GLN A C 1
ATOM 696 O O . GLN A 1 86 ? 3.448 42.417 49.965 1.00 28.92 86 GLN A O 1
ATOM 702 N N . ASP A 1 87 ? 5.435 41.558 50.601 1.00 30.49 87 ASP A N 1
ATOM 703 C CA . ASP A 1 87 ? 4.884 40.789 51.702 1.00 30.64 87 ASP A CA 1
ATOM 704 C C . ASP A 1 87 ? 3.760 39.869 51.222 1.00 30.58 87 ASP A C 1
ATOM 705 O O . ASP A 1 87 ? 2.738 39.724 51.889 1.00 29.82 87 ASP A O 1
ATOM 710 N N . GLY A 1 88 ? 3.943 39.260 50.052 1.00 27.72 88 GLY A N 1
ATOM 711 C CA . GLY A 1 88 ? 2.929 38.361 49.528 1.00 27.76 88 GLY A CA 1
ATOM 712 C C . GLY A 1 88 ? 1.901 38.989 48.603 1.00 25.45 88 GLY A C 1
ATOM 713 O O . GLY A 1 88 ? 1.145 38.278 47.941 1.00 26.48 88 GLY A O 1
ATOM 714 N N . LYS A 1 89 ? 1.857 40.314 48.553 1.00 24.27 89 LYS A N 1
ATOM 715 C CA . LYS A 1 89 ? 0.910 41.001 47.683 1.00 24.44 89 LYS A CA 1
ATOM 716 C C . LYS A 1 89 ? 1.435 40.966 46.240 1.00 24.36 89 LYS A C 1
ATOM 717 O O . LYS A 1 89 ? 2.560 41.383 45.976 1.00 21.77 89 LYS A O 1
ATOM 723 N N . ASP A 1 90 ? 0.608 40.468 45.321 1.00 23.18 90 ASP A N 1
ATOM 724 C CA . ASP A 1 90 ? 0.957 40.352 43.894 1.00 21.54 90 ASP A CA 1
ATOM 725 C C . ASP A 1 90 ? 1.094 41.731 43.230 1.00 22.36 90 ASP A C 1
ATOM 726 O O . ASP A 1 90 ? 0.169 42.531 43.293 1.00 23.44 90 ASP A O 1
ATOM 731 N N . PHE A 1 91 ? 2.241 42.002 42.594 1.00 19.19 91 PHE A N 1
ATOM 732 C CA . PHE A 1 91 ? 2.472 43.279 41.916 1.00 17.19 91 PHE A CA 1
ATOM 733 C C . PHE A 1 91 ? 2.612 43.154 40.399 1.00 17.60 91 PHE A C 1
ATOM 734 O O . PHE A 1 91 ? 2.932 44.135 39.723 1.00 17.47 91 PHE A O 1
ATOM 742 N N . GLY A 1 92 ? 2.385 41.952 39.881 1.00 15.93 92 GLY A N 1
ATOM 743 C CA . GLY A 1 92 ? 2.472 41.710 38.445 1.00 18.13 92 GLY A CA 1
ATOM 744 C C . GLY A 1 92 ? 3.889 41.747 37.906 1.00 17.52 92 GLY A C 1
ATOM 745 O O . GLY A 1 92 ? 4.090 41.940 36.705 1.00 17.87 92 GLY A O 1
ATOM 746 N N . VAL A 1 93 ? 4.862 41.528 38.790 1.00 17.98 93 VAL A N 1
ATOM 747 C CA . VAL A 1 93 ? 6.282 41.566 38.425 1.00 17.66 93 VAL A CA 1
ATOM 748 C C . VAL A 1 93 ? 6.867 40.168 38.457 1.00 16.66 93 VAL A C 1
ATOM 749 O O . VAL A 1 93 ? 7.269 39.662 39.510 1.00 16.68 93 VAL A O 1
ATOM 753 N N . ARG A 1 94 ? 6.947 39.559 37.284 1.00 15.60 94 ARG A N 1
ATOM 754 C CA . ARG A 1 94 ? 7.432 38.197 37.177 1.00 17.95 94 ARG A CA 1
ATOM 755 C C . ARG A 1 94 ? 8.590 37.963 36.212 1.00 17.70 94 ARG A C 1
ATOM 756 O O . ARG A 1 94 ? 8.790 38.713 35.253 1.00 17.74 94 ARG A O 1
ATOM 764 N N . TYR A 1 95 ? 9.347 36.909 36.508 1.00 18.06 95 TYR A N 1
ATOM 765 C CA . TYR A 1 95 ? 10.488 36.461 35.721 1.00 15.92 95 TYR A CA 1
ATOM 766 C C . TYR A 1 95 ? 10.266 34.972 35.455 1.00 16.79 95 TYR A C 1
ATOM 767 O O . TYR A 1 95 ? 10.093 34.185 36.389 1.00 18.71 95 TYR A O 1
ATOM 776 N N . PHE A 1 96 ? 10.260 34.579 34.187 1.00 16.68 96 PHE A N 1
ATOM 777 C CA . PHE A 1 96 ? 10.103 33.175 33.849 1.00 16.73 96 PHE A CA 1
ATOM 778 C C . PHE A 1 96 ? 11.475 32.707 33.405 1.00 17.66 96 PHE A C 1
ATOM 779 O O . PHE A 1 96 ? 11.914 32.996 32.292 1.00 17.65 96 PHE A O 1
ATOM 787 N N . GLY A 1 97 ? 12.161 32.006 34.304 1.00 14.70 97 GLY A N 1
ATOM 788 C CA . GLY A 1 97 ? 13.496 31.534 34.008 1.00 15.94 97 GLY A CA 1
ATOM 789 C C . GLY A 1 97 ? 14.504 32.201 34.936 1.00 19.13 97 GLY A C 1
ATOM 790 O O . GLY A 1 97 ? 14.130 32.905 35.875 1.00 18.32 97 GLY A O 1
ATOM 791 N N . LEU A 1 98 ? 15.780 31.986 34.653 1.00 18.36 98 LEU A N 1
ATOM 792 C CA . LEU A 1 98 ? 16.876 32.535 35.442 1.00 19.61 98 LEU A CA 1
ATOM 793 C C . LEU A 1 98 ? 17.251 33.965 35.040 1.00 19.82 98 LEU A C 1
ATOM 794 O O . LEU A 1 98 ? 17.456 34.245 33.863 1.00 19.45 98 LEU A O 1
ATOM 799 N N . PRO A 1 99 ? 17.305 34.898 36.014 1.00 22.62 99 PRO A N 1
ATOM 800 C CA . PRO A 1 99 ? 17.677 36.277 35.679 1.00 21.85 99 PRO A CA 1
ATOM 801 C C . PRO A 1 99 ? 19.201 36.392 35.584 1.00 23.42 99 PRO A C 1
ATOM 802 O O . PRO A 1 99 ? 19.837 37.033 36.426 1.00 25.05 99 PRO A O 1
ATOM 806 N N . ALA A 1 100 ? 19.780 35.765 34.564 1.00 23.62 100 ALA A N 1
ATOM 807 C CA . ALA A 1 100 ? 21.229 35.787 34.366 1.00 23.75 100 ALA A CA 1
ATOM 808 C C . ALA A 1 100 ? 21.653 36.945 33.477 1.00 23.38 100 ALA A C 1
ATOM 809 O O . ALA A 1 100 ? 20.817 37.625 32.882 1.00 21.48 100 ALA A O 1
ATOM 811 N N . GLY A 1 101 ? 22.961 37.154 33.376 1.00 23.56 101 GLY A N 1
ATOM 812 C CA . GLY A 1 101 ? 23.462 38.251 32.571 1.00 22.57 101 GLY A CA 1
ATOM 813 C C . GLY A 1 101 ? 23.029 39.541 33.233 1.00 20.57 101 GLY A C 1
ATOM 814 O O . GLY A 1 101 ? 22.838 39.578 34.446 1.00 22.02 101 GLY A O 1
ATOM 815 N N . HIS A 1 102 ? 22.846 40.594 32.453 1.00 18.68 102 HIS A N 1
ATOM 816 C CA . HIS A 1 102 ? 22.436 41.865 33.023 1.00 18.85 102 HIS A CA 1
ATOM 817 C C . HIS A 1 102 ? 20.997 41.880 33.502 1.00 17.76 102 HIS A C 1
ATOM 818 O O . HIS A 1 102 ? 20.511 42.895 33.995 1.00 17.78 102 HIS A O 1
ATOM 825 N N . GLU A 1 103 ? 20.307 40.749 33.368 1.00 17.46 103 GLU A N 1
ATOM 826 C CA . GLU A 1 103 ? 18.945 40.674 33.875 1.00 16.78 103 GLU A CA 1
ATOM 827 C C . GLU A 1 103 ? 19.062 40.619 35.407 1.00 15.43 103 GLU A C 1
ATOM 828 O O . GLU A 1 103 ? 18.100 40.872 36.119 1.00 15.36 103 GLU A O 1
ATOM 834 N N . PHE A 1 104 ? 20.248 40.289 35.909 1.00 14.84 104 PHE A N 1
ATOM 835 C CA . PHE A 1 104 ? 20.444 40.227 37.364 1.00 17.19 104 PHE A CA 1
ATOM 836 C C . PHE A 1 104 ? 20.226 41.604 37.998 1.00 16.10 104 PHE A C 1
ATOM 837 O O . PHE A 1 104 ? 19.569 41.720 39.034 1.00 18.38 104 PHE A O 1
ATOM 845 N N . ALA A 1 105 ? 20.790 42.646 37.390 1.00 15.58 105 ALA A N 1
ATOM 846 C CA . ALA A 1 105 ? 20.620 44.000 37.918 1.00 15.08 105 ALA A CA 1
ATOM 847 C C . ALA A 1 105 ? 19.155 44.426 37.833 1.00 16.44 105 ALA A C 1
ATOM 848 O O . ALA A 1 105 ? 18.655 45.124 38.716 1.00 15.89 105 ALA A O 1
ATOM 850 N N . ALA A 1 106 ? 18.479 44.037 36.755 1.00 15.45 106 ALA A N 1
ATOM 851 C CA . ALA A 1 106 ? 17.067 44.374 36.599 1.00 14.61 106 ALA A CA 1
ATOM 852 C C . ALA A 1 106 ? 16.272 43.686 37.711 1.00 14.54 106 ALA A C 1
ATOM 853 O O . ALA A 1 106 ? 15.338 44.274 38.250 1.00 15.40 106 ALA A O 1
ATOM 855 N N . PHE A 1 107 ? 16.645 42.445 38.042 1.00 13.19 107 PHE A N 1
ATOM 856 C CA . PHE A 1 107 ? 15.979 41.667 39.108 1.00 14.80 107 PHE A CA 1
ATOM 857 C C . PHE A 1 107 ? 16.098 42.419 40.433 1.00 15.99 107 PHE A C 1
ATOM 858 O O . PHE A 1 107 ? 15.105 42.589 41.145 1.00 15.52 107 PHE A O 1
ATOM 866 N N . LEU A 1 108 ? 17.310 42.877 40.756 1.00 14.45 108 LEU A N 1
ATOM 867 C CA . LEU A 1 108 ? 17.556 43.632 41.995 1.00 13.94 108 LEU A CA 1
ATOM 868 C C . LEU A 1 108 ? 16.813 44.968 42.008 1.00 15.19 108 LEU A C 1
ATOM 869 O O . LEU A 1 108 ? 16.275 45.385 43.027 1.00 13.61 108 LEU A O 1
ATOM 874 N N . GLU A 1 109 ? 16.803 45.652 40.873 1.00 16.25 109 GLU A N 1
ATOM 875 C CA . GLU A 1 109 ? 16.116 46.930 40.790 1.00 15.76 109 GLU A CA 1
ATOM 876 C C . GLU A 1 109 ? 14.608 46.735 40.978 1.00 16.17 109 GLU A C 1
ATOM 877 O O . GLU A 1 109 ? 13.943 47.550 41.612 1.00 17.51 109 GLU A O 1
ATOM 883 N N . ASP A 1 110 ? 14.077 45.633 40.456 1.00 15.25 110 ASP A N 1
ATOM 884 C CA . ASP A 1 110 ? 12.660 45.323 40.598 1.00 13.55 110 ASP A CA 1
ATOM 885 C C . ASP A 1 110 ? 12.313 45.078 42.064 1.00 16.04 110 ASP A C 1
ATOM 886 O O . ASP A 1 110 ? 11.245 45.460 42.545 1.00 17.53 110 ASP A O 1
ATOM 891 N N . ILE A 1 111 ? 13.218 44.414 42.765 1.00 16.86 111 ILE A N 1
ATOM 892 C CA . ILE A 1 111 ? 13.002 44.129 44.180 1.00 16.77 111 ILE A CA 1
ATOM 893 C C . ILE A 1 111 ? 12.893 45.456 44.927 1.00 18.48 111 ILE A C 1
ATOM 894 O O . ILE A 1 111 ? 11.986 45.645 45.739 1.00 17.89 111 ILE A O 1
ATOM 899 N N . VAL A 1 112 ? 13.787 46.395 44.624 1.00 16.98 112 VAL A N 1
ATOM 900 C CA . VAL A 1 112 ? 13.748 47.700 45.279 1.00 20.23 112 VAL A CA 1
ATOM 901 C C . VAL A 1 112 ? 12.462 48.495 44.977 1.00 21.35 112 VAL A C 1
ATOM 902 O O . VAL A 1 112 ? 11.848 49.075 45.882 1.00 21.58 112 VAL A O 1
ATOM 906 N N . ASP A 1 113 ? 12.043 48.519 43.715 1.00 18.97 113 ASP A N 1
ATOM 907 C CA . ASP A 1 113 ? 10.844 49.271 43.349 1.00 19.39 113 ASP A CA 1
ATOM 908 C C . ASP A 1 113 ? 9.565 48.690 43.939 1.00 17.84 113 ASP A C 1
ATOM 909 O O . ASP A 1 113 ? 8.644 49.438 44.273 1.00 20.50 113 ASP A O 1
ATOM 914 N N . VAL A 1 114 ? 9.494 47.367 44.063 1.00 16.62 114 VAL A N 1
ATOM 915 C CA . VAL A 1 114 ? 8.311 46.740 44.653 1.00 18.73 114 VAL A CA 1
ATOM 916 C C . VAL A 1 114 ? 8.341 47.123 46.142 1.00 19.75 114 VAL A C 1
ATOM 917 O O . VAL A 1 114 ? 7.324 47.475 46.733 1.00 21.61 114 VAL A O 1
ATOM 921 N N . SER A 1 115 ? 9.529 47.074 46.731 1.00 21.30 115 SER A N 1
ATOM 922 C CA . SER A 1 115 ? 9.699 47.437 48.136 1.00 21.24 115 SER A CA 1
ATOM 923 C C . SER A 1 115 ? 9.246 48.882 48.385 1.00 23.01 115 SER A C 1
ATOM 924 O O . SER A 1 115 ? 8.568 49.167 49.376 1.00 22.65 115 SER A O 1
ATOM 927 N N . ARG A 1 116 ? 9.630 49.787 47.487 1.00 22.32 116 ARG A N 1
ATOM 928 C CA . ARG A 1 116 ? 9.271 51.202 47.589 1.00 25.18 116 ARG A CA 1
ATOM 929 C C . ARG A 1 116 ? 7.874 51.477 47.040 1.00 25.68 116 ARG A C 1
ATOM 930 O O . ARG A 1 116 ? 7.324 52.560 47.234 1.00 25.78 116 ARG A O 1
ATOM 938 N N . GLU A 1 117 ? 7.316 50.499 46.338 1.00 25.82 117 GLU A N 1
ATOM 939 C CA . GLU A 1 117 ? 5.998 50.641 45.733 1.00 27.49 117 GLU A CA 1
ATOM 940 C C . GLU A 1 117 ? 5.898 51.896 44.863 1.00 27.61 117 GLU A C 1
ATOM 941 O O . GLU A 1 117 ? 4.907 52.624 44.919 1.00 27.84 117 GLU A O 1
ATOM 947 N N . GLU A 1 118 ? 6.926 52.149 44.060 1.00 25.85 118 GLU A N 1
ATOM 948 C CA . GLU A 1 118 ? 6.938 53.310 43.167 1.00 26.18 118 GLU A CA 1
ATOM 949 C C . GLU A 1 118 ? 8.003 53.115 42.098 1.00 22.55 118 GLU A C 1
ATOM 950 O O . GLU A 1 118 ? 8.850 52.228 42.211 1.00 19.87 118 GLU A O 1
ATOM 956 N N . THR A 1 119 ? 7.947 53.946 41.063 1.00 21.45 119 THR A N 1
ATOM 957 C CA . THR A 1 119 ? 8.888 53.875 39.953 1.00 21.34 119 THR A CA 1
ATOM 958 C C . THR A 1 119 ? 9.320 55.281 39.539 1.00 21.22 119 THR A C 1
ATOM 959 O O . THR A 1 119 ? 8.836 56.269 40.078 1.00 24.15 119 THR A O 1
ATOM 963 N N . ASN A 1 120 ? 10.237 55.367 38.581 1.00 21.76 120 ASN A N 1
ATOM 964 C CA . ASN A 1 120 ? 10.707 56.658 38.086 1.00 20.74 120 ASN A CA 1
ATOM 965 C C . ASN A 1 120 ? 10.030 56.985 36.755 1.00 21.74 120 ASN A C 1
ATOM 966 O O . ASN A 1 120 ? 10.529 57.804 35.984 1.00 19.05 120 ASN A O 1
ATOM 971 N N . LEU A 1 121 ? 8.899 56.339 36.480 1.00 21.47 121 LEU A N 1
ATOM 972 C CA . LEU A 1 121 ? 8.170 56.599 35.234 1.00 24.21 121 LEU A CA 1
ATOM 973 C C . LEU A 1 121 ? 7.772 58.076 35.141 1.00 26.30 121 LEU A C 1
ATOM 974 O O . LEU A 1 121 ? 7.516 58.728 36.157 1.00 24.74 121 LEU A O 1
ATOM 979 N N . MET A 1 122 ? 7.726 58.606 33.925 1.00 26.79 122 MET A N 1
ATOM 980 C CA . MET A 1 122 ? 7.346 59.998 33.736 1.00 30.10 122 MET A CA 1
ATOM 981 C C . MET A 1 122 ? 5.902 60.189 34.199 1.00 30.13 122 MET A C 1
ATOM 982 O O . MET A 1 122 ? 5.116 59.239 34.211 1.00 29.49 122 MET A O 1
ATOM 987 N N . ASP A 1 123 ? 5.565 61.415 34.597 1.00 31.48 123 ASP A N 1
ATOM 988 C CA . ASP A 1 123 ? 4.226 61.741 35.087 1.00 30.70 123 ASP A CA 1
ATOM 989 C C . ASP A 1 123 ? 3.136 61.327 34.106 1.00 30.53 123 ASP A C 1
ATOM 990 O O . ASP A 1 123 ? 2.158 60.683 34.485 1.00 28.02 123 ASP A O 1
ATOM 995 N N . GLU A 1 124 ? 3.306 61.705 32.844 1.00 30.55 124 GLU A N 1
ATOM 996 C CA . GLU A 1 124 ? 2.321 61.378 31.819 1.00 30.33 124 GLU A CA 1
ATOM 997 C C . GLU A 1 124 ? 2.135 59.866 31.677 1.00 28.56 124 GLU A C 1
ATOM 998 O O . GLU A 1 124 ? 1.015 59.382 31.499 1.00 26.84 124 GLU A O 1
ATOM 1004 N N . THR A 1 125 ? 3.233 59.123 31.749 1.00 25.88 125 THR A N 1
ATOM 1005 C CA . THR A 1 125 ? 3.163 57.671 31.642 1.00 25.54 125 THR A CA 1
ATOM 1006 C C . THR A 1 125 ? 2.400 57.101 32.835 1.00 24.83 125 THR A C 1
ATOM 1007 O O . THR A 1 125 ? 1.513 56.263 32.675 1.00 23.80 125 THR A O 1
ATOM 1011 N N . LYS A 1 126 ? 2.742 57.563 34.035 1.00 26.22 126 LYS A N 1
ATOM 1012 C CA . LYS A 1 126 ? 2.079 57.084 35.242 1.00 26.35 126 LYS A CA 1
ATOM 1013 C C . LYS A 1 126 ? 0.574 57.284 35.171 1.00 26.28 126 LYS A C 1
ATOM 1014 O O . LYS A 1 126 ? -0.197 56.395 35.521 1.00 24.59 126 LYS A O 1
ATOM 1020 N N . GLN A 1 127 ? 0.164 58.462 34.715 1.00 27.71 127 GLN A N 1
ATOM 1021 C CA . GLN A 1 127 ? -1.249 58.794 34.595 1.00 28.72 127 GLN A CA 1
ATOM 1022 C C . GLN A 1 127 ? -1.985 57.797 33.702 1.00 28.34 127 GLN A C 1
ATOM 1023 O O . GLN A 1 127 ? -3.052 57.294 34.059 1.00 28.33 127 GLN A O 1
ATOM 1029 N N . ALA A 1 128 ? -1.407 57.520 32.539 1.00 26.43 128 ALA A N 1
ATOM 1030 C CA . ALA A 1 128 ? -2.006 56.591 31.587 1.00 26.11 128 ALA A CA 1
ATOM 1031 C C . ALA A 1 128 ? -2.029 55.155 32.097 1.00 26.06 128 ALA A C 1
ATOM 1032 O O . ALA A 1 128 ? -3.040 54.469 31.978 1.00 24.82 128 ALA A O 1
ATOM 1034 N N . ILE A 1 129 ? -0.915 54.699 32.666 1.00 24.92 129 ILE A N 1
ATOM 1035 C CA . ILE A 1 129 ? -0.828 53.332 33.175 1.00 25.94 129 ILE A CA 1
ATOM 1036 C C . ILE A 1 129 ? -1.783 53.068 34.334 1.00 26.31 129 ILE A C 1
ATOM 1037 O O . ILE A 1 129 ? -2.355 51.988 34.441 1.00 26.67 129 ILE A O 1
ATOM 1042 N N . ARG A 1 130 ? -1.937 54.050 35.213 1.00 27.11 130 ARG A N 1
ATOM 1043 C CA . ARG A 1 130 ? -2.822 53.896 36.359 1.00 29.66 130 ARG A CA 1
ATOM 1044 C C . ARG A 1 130 ? -4.300 53.880 35.976 1.00 30.06 130 ARG A C 1
ATOM 1045 O O . ARG A 1 130 ? -5.150 53.566 36.801 1.00 30.79 130 ARG A O 1
ATOM 1053 N N . ASN A 1 131 ? -4.603 54.207 34.724 1.00 31.25 131 ASN A N 1
ATOM 1054 C CA . ASN A 1 131 ? -5.986 54.237 34.254 1.00 31.37 131 ASN A CA 1
ATOM 1055 C C . ASN A 1 131 ? -6.420 52.964 33.529 1.00 31.98 131 ASN A C 1
ATOM 1056 O O . ASN A 1 131 ? -7.611 52.754 33.284 1.00 31.44 131 ASN A O 1
ATOM 1061 N N . ILE A 1 132 ? -5.453 52.123 33.180 1.00 29.46 132 ILE A N 1
ATOM 1062 C CA . ILE A 1 132 ? -5.743 50.887 32.470 1.00 27.88 132 ILE A CA 1
ATOM 1063 C C . ILE A 1 132 ? -6.555 49.936 33.335 1.00 29.89 132 ILE A C 1
ATOM 1064 O O . ILE A 1 132 ? -6.145 49.553 34.434 1.00 27.77 132 ILE A O 1
ATOM 1069 N N . ASP A 1 133 ? -7.719 49.557 32.820 1.00 30.05 133 ASP A N 1
ATOM 1070 C CA . ASP A 1 133 ? -8.632 48.684 33.539 1.00 32.40 133 ASP A CA 1
ATOM 1071 C C . ASP A 1 133 ? -8.845 47.331 32.870 1.00 33.51 133 ASP A C 1
ATOM 1072 O O . ASP A 1 133 ? -9.679 46.541 33.315 1.00 34.52 133 ASP A O 1
ATOM 1077 N N . GLN A 1 134 ? -8.108 47.066 31.796 1.00 32.05 134 GLN A N 1
ATOM 1078 C CA . GLN A 1 134 ? -8.245 45.799 31.092 1.00 31.33 134 GLN A CA 1
ATOM 1079 C C . GLN A 1 134 ? -7.109 44.859 31.468 1.00 30.56 134 GLN A C 1
ATOM 1080 O O . GLN A 1 134 ? -6.028 45.300 31.870 1.00 30.02 134 GLN A O 1
ATOM 1086 N N . ASP A 1 135 ? -7.361 43.563 31.355 1.00 28.17 135 ASP A N 1
ATOM 1087 C CA . ASP A 1 135 ? -6.349 42.568 31.675 1.00 28.19 135 ASP A CA 1
ATOM 1088 C C . ASP A 1 135 ? -5.297 42.611 30.585 1.00 25.26 135 ASP A C 1
ATOM 1089 O O . ASP A 1 135 ? -5.592 42.359 29.418 1.00 26.20 135 ASP A O 1
ATOM 1094 N N . VAL A 1 136 ? -4.075 42.959 30.968 1.00 23.01 136 VAL A N 1
ATOM 1095 C CA . VAL A 1 136 ? -2.981 43.049 30.012 1.00 22.06 136 VAL A CA 1
ATOM 1096 C C . VAL A 1 136 ? -1.801 42.187 30.439 1.00 21.89 136 VAL A C 1
ATOM 1097 O O . VAL A 1 136 ? -1.418 42.192 31.602 1.00 22.07 136 VAL A O 1
ATOM 1101 N N . ARG A 1 137 ? -1.243 41.430 29.500 1.00 20.49 137 ARG A N 1
ATOM 1102 C CA . ARG A 1 137 ? -0.066 40.621 29.798 1.00 19.08 137 ARG A CA 1
ATOM 1103 C C . ARG A 1 137 ? 1.001 41.037 28.807 1.00 19.03 137 ARG A C 1
ATOM 1104 O O . ARG A 1 137 ? 0.787 40.977 27.592 1.00 19.31 137 ARG A O 1
ATOM 1112 N N . ILE A 1 138 ? 2.136 41.493 29.326 1.00 17.48 138 ILE A N 1
ATOM 1113 C CA . ILE A 1 138 ? 3.235 41.915 28.472 1.00 17.51 138 ILE A CA 1
ATOM 1114 C C . ILE A 1 138 ? 4.330 40.861 28.587 1.00 16.82 138 ILE A C 1
ATOM 1115 O O . ILE A 1 138 ? 4.883 40.642 29.665 1.00 16.91 138 ILE A O 1
ATOM 1120 N N . LEU A 1 139 ? 4.622 40.181 27.485 1.00 16.14 139 LEU A N 1
ATOM 1121 C CA . LEU A 1 139 ? 5.652 39.161 27.502 1.00 13.81 139 LEU A CA 1
ATOM 1122 C C . LEU A 1 139 ? 6.909 39.778 26.923 1.00 14.38 139 LEU A C 1
ATOM 1123 O O . LEU A 1 139 ? 6.879 40.354 25.831 1.00 15.47 139 LEU A O 1
ATOM 1128 N N . VAL A 1 140 ? 8.008 39.687 27.657 1.00 14.55 140 VAL A N 1
ATOM 1129 C CA . VAL A 1 140 ? 9.257 40.235 27.153 1.00 14.63 140 VAL A CA 1
ATOM 1130 C C . VAL A 1 140 ? 10.254 39.097 27.043 1.00 15.28 140 VAL A C 1
ATOM 1131 O O . VAL A 1 140 ? 10.856 38.686 28.035 1.00 14.68 140 VAL A O 1
ATOM 1135 N N . PHE A 1 141 ? 10.404 38.580 25.829 1.00 14.01 141 PHE A N 1
ATOM 1136 C CA . PHE A 1 141 ? 11.326 37.491 25.565 1.00 14.98 141 PHE A CA 1
ATOM 1137 C C . PHE A 1 141 ? 12.734 38.057 25.461 1.00 14.39 141 PHE A C 1
ATOM 1138 O O . PHE A 1 141 ? 12.987 39.014 24.715 1.00 14.79 141 PHE A O 1
ATOM 1146 N N . VAL A 1 142 ? 13.646 37.459 26.213 1.00 13.31 142 VAL A N 1
ATOM 1147 C CA . VAL A 1 142 ? 15.033 37.902 26.230 1.00 15.40 142 VAL A CA 1
ATOM 1148 C C . VAL A 1 142 ? 15.969 36.693 26.218 1.00 18.65 142 VAL A C 1
ATOM 1149 O O . VAL A 1 142 ? 15.526 35.552 26.317 1.00 17.85 142 VAL A O 1
ATOM 1153 N N . THR A 1 143 ? 17.262 36.964 26.056 1.00 20.43 143 THR A N 1
ATOM 1154 C CA . THR A 1 143 ? 18.295 35.936 26.111 1.00 23.77 143 THR A CA 1
ATOM 1155 C C . THR A 1 143 ? 19.315 36.563 27.059 1.00 23.61 143 THR A C 1
ATOM 1156 O O . THR A 1 143 ? 19.338 37.786 27.211 1.00 23.08 143 THR A O 1
ATOM 1160 N N . PRO A 1 144 ? 20.150 35.739 27.719 1.00 23.61 144 PRO A N 1
ATOM 1161 C CA . PRO A 1 144 ? 21.176 36.190 28.668 1.00 21.92 144 PRO A CA 1
ATOM 1162 C C . PRO A 1 144 ? 22.127 37.250 28.135 1.00 21.93 144 PRO A C 1
ATOM 1163 O O . PRO A 1 144 ? 22.507 38.169 28.854 1.00 22.63 144 PRO A O 1
ATOM 1167 N N . THR A 1 145 ? 22.533 37.098 26.880 1.00 19.39 145 THR A N 1
ATOM 1168 C CA . THR A 1 145 ? 23.443 38.044 26.244 1.00 20.23 145 THR A CA 1
ATOM 1169 C C . THR A 1 145 ? 22.591 38.941 25.356 1.00 23.51 145 THR A C 1
ATOM 1170 O O . THR A 1 145 ? 22.248 38.582 24.228 1.00 28.64 145 THR A O 1
ATOM 1174 N N . CYS A 1 146 ? 22.254 40.111 25.879 1.00 19.79 146 CYS A N 1
ATOM 1175 C CA . CYS A 1 146 ? 21.396 41.048 25.172 1.00 20.55 146 CYS A CA 1
ATOM 1176 C C . CYS A 1 146 ? 21.492 42.359 25.945 1.00 17.74 146 CYS A C 1
ATOM 1177 O O . CYS A 1 146 ? 20.781 42.569 26.920 1.00 17.85 146 CYS A O 1
ATOM 1180 N N . PRO A 1 147 ? 22.393 43.256 25.515 1.00 20.04 147 PRO A N 1
ATOM 1181 C CA . PRO A 1 147 ? 22.577 44.545 26.193 1.00 21.17 147 PRO A CA 1
ATOM 1182 C C . PRO A 1 147 ? 21.338 45.387 26.494 1.00 20.01 147 PRO A C 1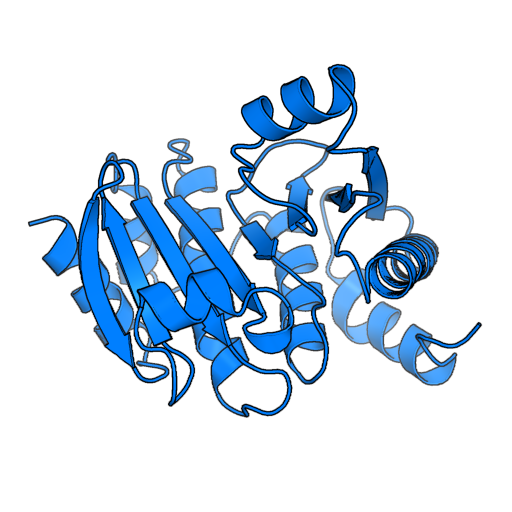
ATOM 1183 O O . PRO A 1 147 ? 21.251 45.986 27.566 1.00 22.01 147 PRO A O 1
ATOM 1187 N N . TYR A 1 148 ? 20.383 45.432 25.575 1.00 18.95 148 TYR A N 1
ATOM 1188 C CA . TYR A 1 148 ? 19.194 46.263 25.780 1.00 19.34 148 TYR A CA 1
ATOM 1189 C C . TYR A 1 148 ? 17.945 45.581 26.305 1.00 17.26 148 TYR A C 1
ATOM 1190 O O . TYR A 1 148 ? 16.936 46.240 26.548 1.00 18.01 148 TYR A O 1
ATOM 1199 N N . CYS A 1 149 ? 18.008 44.271 26.494 1.00 15.30 149 CYS A N 1
ATOM 1200 C CA . CYS A 1 149 ? 16.860 43.528 26.997 1.00 15.18 149 CYS A CA 1
ATOM 1201 C C . CYS A 1 149 ? 16.364 43.997 28.371 1.00 15.89 149 CYS A C 1
ATOM 1202 O O . CYS A 1 149 ? 15.161 44.101 28.596 1.00 15.25 149 CYS A O 1
ATOM 1205 N 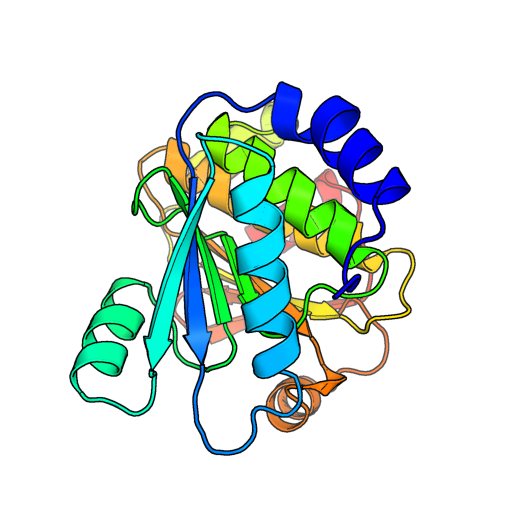N . PRO A 1 150 ? 17.283 44.259 29.312 1.00 17.39 150 PRO A N 1
ATOM 1206 C CA . PRO A 1 150 ? 16.879 44.713 30.649 1.00 16.07 150 PRO A CA 1
ATOM 1207 C C . PRO A 1 150 ? 16.008 45.965 30.613 1.00 16.57 150 PRO A C 1
ATOM 1208 O O . PRO A 1 150 ? 15.090 46.105 31.407 1.00 12.10 150 PRO A O 1
ATOM 1212 N N . LEU A 1 151 ? 16.292 46.873 29.689 1.00 16.04 151 LEU A N 1
ATOM 1213 C CA . LEU A 1 151 ? 15.494 48.084 29.582 1.00 18.46 151 LEU A CA 1
ATOM 1214 C C . LEU A 1 151 ? 14.022 47.743 29.345 1.00 18.72 151 LEU A C 1
ATOM 1215 O O . LEU A 1 151 ? 13.137 48.312 29.983 1.00 17.43 151 LEU A O 1
ATOM 1220 N N . ALA A 1 152 ? 13.763 46.815 28.431 1.00 17.11 152 ALA A N 1
ATOM 1221 C CA . ALA A 1 152 ? 12.390 46.419 28.106 1.00 15.70 152 ALA A CA 1
ATOM 1222 C C . ALA A 1 152 ? 11.707 45.681 29.254 1.00 15.36 152 ALA A C 1
ATOM 1223 O O . ALA A 1 152 ? 10.515 45.871 29.504 1.00 15.10 152 ALA A O 1
ATOM 1225 N N . VAL A 1 153 ? 12.459 44.832 29.948 1.00 14.12 153 VAL A N 1
ATOM 1226 C CA . VAL A 1 153 ? 11.906 44.084 31.069 1.00 14.21 153 VAL A CA 1
ATOM 1227 C C . VAL A 1 153 ? 11.559 45.067 32.195 1.00 14.74 153 VAL A C 1
ATOM 1228 O O . VAL A 1 153 ? 10.485 44.998 32.792 1.00 18.03 153 VAL A O 1
ATOM 1232 N N . ARG A 1 154 ? 12.468 45.991 32.475 1.00 13.81 154 ARG A N 1
ATOM 1233 C CA . ARG A 1 154 ? 12.210 46.968 33.516 1.00 13.86 154 ARG A CA 1
ATOM 1234 C C . ARG A 1 154 ? 11.010 47.845 33.150 1.00 15.20 154 ARG A C 1
ATOM 1235 O O . ARG A 1 154 ? 10.209 48.195 34.011 1.00 14.27 154 ARG A O 1
ATOM 1243 N N . MET A 1 155 ? 10.850 48.178 31.873 1.00 14.27 155 MET A N 1
ATOM 1244 C CA . MET A 1 155 ? 9.710 49.022 31.504 1.00 18.02 155 MET A CA 1
ATOM 1245 C C . MET A 1 155 ? 8.407 48.276 31.779 1.00 16.67 155 MET A C 1
ATOM 1246 O O . MET A 1 155 ? 7.475 48.836 32.349 1.00 16.50 155 MET A O 1
ATOM 1251 N N . ALA A 1 156 ? 8.349 47.008 31.379 1.00 14.20 156 ALA A N 1
ATOM 1252 C CA . ALA A 1 156 ? 7.151 46.194 31.578 1.00 16.64 156 ALA A CA 1
ATOM 1253 C C . ALA A 1 156 ? 6.823 46.063 33.059 1.00 17.78 156 ALA A C 1
ATOM 1254 O O . ALA A 1 156 ? 5.655 46.104 33.459 1.00 16.77 156 ALA A O 1
ATOM 1256 N N . HIS A 1 157 ? 7.865 45.909 33.873 1.00 14.62 157 HIS A N 1
ATOM 1257 C CA . HIS A 1 157 ? 7.693 45.758 35.309 1.00 14.72 157 HIS A CA 1
ATOM 1258 C C . HIS A 1 157 ? 7.261 47.050 36.0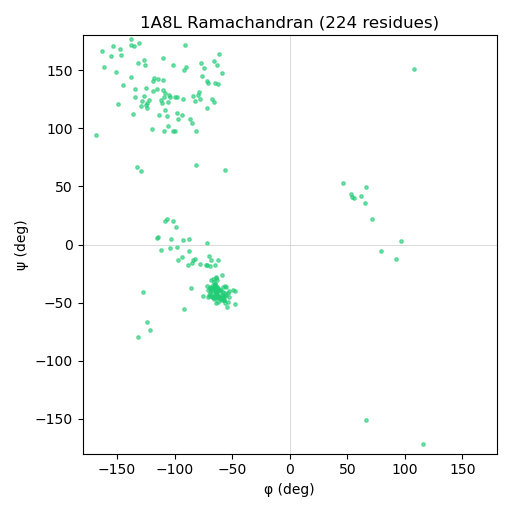06 1.00 15.52 157 HIS A C 1
ATOM 1259 O O . HIS A 1 157 ? 6.475 47.014 36.960 1.00 16.48 157 HIS A O 1
ATOM 1266 N N . LYS A 1 158 ? 7.760 48.181 35.519 1.00 16.36 158 LYS A N 1
ATOM 1267 C CA . LYS A 1 158 ? 7.392 49.476 36.076 1.00 16.15 158 LYS A CA 1
ATOM 1268 C C . LYS A 1 158 ? 5.912 49.703 35.768 1.00 16.74 158 LYS A C 1
ATOM 1269 O O . LYS A 1 158 ? 5.181 50.260 36.578 1.00 16.88 158 LYS A O 1
ATOM 1275 N N . PHE A 1 159 ? 5.468 49.262 34.596 1.00 16.13 159 PHE A N 1
ATOM 1276 C CA . PHE A 1 159 ? 4.059 49.421 34.247 1.00 17.24 159 PHE A CA 1
ATOM 1277 C C . PHE A 1 159 ? 3.190 48.626 35.210 1.00 17.25 159 PHE A C 1
ATOM 1278 O O . PHE A 1 159 ? 2.144 49.099 35.662 1.00 18.95 159 PHE A O 1
ATOM 1286 N N . ALA A 1 160 ? 3.618 47.405 35.510 1.00 16.64 160 ALA A N 1
ATOM 1287 C CA . ALA A 1 160 ? 2.861 46.533 36.408 1.00 17.69 160 ALA A CA 1
ATOM 1288 C C . ALA A 1 160 ? 2.772 47.114 37.826 1.00 19.85 160 ALA A C 1
ATOM 1289 O O . ALA A 1 160 ? 1.706 47.096 38.460 1.00 17.70 160 ALA A O 1
ATOM 1291 N N . ILE A 1 161 ? 3.889 47.639 38.316 1.00 17.40 161 ILE A N 1
ATOM 1292 C CA . ILE A 1 161 ? 3.928 48.218 39.654 1.00 18.46 161 ILE A CA 1
ATOM 1293 C C . ILE A 1 161 ? 2.972 49.407 39.769 1.00 19.93 161 ILE A C 1
ATOM 1294 O O . ILE A 1 161 ? 2.211 49.503 40.734 1.00 20.89 161 ILE A O 1
ATOM 1299 N N . GLU A 1 162 ? 3.002 50.305 38.786 1.00 19.15 162 GLU A N 1
ATOM 1300 C CA . GLU A 1 162 ? 2.140 51.477 38.829 1.00 20.93 162 GLU A CA 1
ATOM 1301 C C . GLU A 1 162 ? 0.658 51.105 38.782 1.00 20.77 162 GLU A C 1
ATOM 1302 O O . GLU A 1 162 ? -0.144 51.672 39.524 1.00 23.35 162 GLU A O 1
ATOM 1308 N N . ASN A 1 163 ? 0.294 50.159 37.920 1.00 20.96 163 ASN A N 1
ATOM 1309 C CA . ASN A 1 163 ? -1.099 49.723 37.815 1.00 20.67 163 ASN A CA 1
ATOM 1310 C C . ASN A 1 163 ? -1.540 49.063 39.124 1.00 21.74 163 ASN A C 1
ATOM 1311 O O . ASN A 1 163 ? -2.701 49.173 39.534 1.00 23.07 163 ASN A O 1
ATOM 1316 N N . THR A 1 164 ? -0.621 48.379 39.792 1.00 22.43 164 THR A N 1
ATOM 1317 C CA . THR A 1 164 ? -0.961 47.752 41.064 1.00 22.23 164 THR A CA 1
ATOM 1318 C C . THR A 1 164 ? -1.168 48.856 42.103 1.00 25.10 164 THR A C 1
ATOM 1319 O O . THR A 1 164 ? -2.125 48.818 42.887 1.00 24.70 164 THR A O 1
ATOM 1323 N N . LYS A 1 165 ? -0.275 49.842 42.093 1.00 23.92 165 LYS A N 1
ATOM 1324 C CA . LYS A 1 165 ? -0.351 50.969 43.013 1.00 25.73 165 LYS A CA 1
ATOM 1325 C C . LYS A 1 165 ? -1.716 51.653 42.884 1.00 27.08 165 LYS A C 1
ATOM 1326 O O . LYS A 1 165 ? -2.345 51.994 43.883 1.00 28.88 165 LYS A O 1
ATOM 1332 N N . ALA A 1 166 ? -2.172 51.834 41.648 1.00 25.70 166 ALA A N 1
ATOM 1333 C CA . ALA A 1 166 ? -3.458 52.477 41.377 1.00 26.02 166 ALA A CA 1
ATOM 1334 C C . ALA A 1 166 ? -4.660 51.714 41.940 1.00 26.83 166 ALA A C 1
ATOM 1335 O O . ALA A 1 166 ? -5.768 52.246 41.987 1.00 27.87 166 ALA A O 1
ATOM 1337 N N . GLY A 1 167 ? -4.447 50.468 42.353 1.00 25.73 167 GLY A N 1
ATOM 1338 C CA . GLY A 1 167 ? -5.532 49.683 42.909 1.00 28.26 167 GLY A CA 1
ATOM 1339 C C . GLY A 1 167 ? -6.195 48.754 41.912 1.00 28.27 167 GLY A C 1
ATOM 1340 O O . GLY A 1 167 ? -7.167 48.075 42.245 1.00 30.29 167 GLY A O 1
ATOM 1341 N N . LYS A 1 168 ? -5.671 48.724 40.689 1.00 29.09 168 LYS A N 1
ATOM 1342 C CA . LYS A 1 168 ? -6.216 47.870 39.637 1.00 27.91 168 LYS A CA 1
ATOM 1343 C C . LYS A 1 168 ? -5.521 46.512 39.597 1.00 26.20 168 LYS A C 1
ATOM 1344 O O . LYS A 1 168 ? -6.175 45.474 39.691 1.00 27.23 168 LYS A O 1
ATOM 1350 N N . GLY A 1 169 ? -4.197 46.523 39.470 1.00 24.88 169 GLY A N 1
ATOM 1351 C CA . GLY A 1 169 ? -3.442 45.280 39.414 1.00 24.08 169 GLY A CA 1
ATOM 1352 C C . GLY A 1 169 ? -3.824 44.418 38.222 1.00 23.70 169 GLY A C 1
ATOM 1353 O O . GLY A 1 169 ? -3.937 43.201 38.346 1.00 25.41 169 GLY A O 1
ATOM 1354 N N . LYS A 1 170 ? -4.014 45.042 37.064 1.00 22.88 170 LYS A N 1
ATOM 1355 C CA . LYS A 1 170 ? -4.414 44.309 35.858 1.00 24.65 170 LYS A CA 1
ATOM 1356 C C . LYS A 1 170 ? -3.305 44.085 34.830 1.00 22.43 170 LYS A C 1
ATOM 1357 O O . LYS A 1 170 ? -3.534 43.447 33.798 1.00 23.77 170 LYS A O 1
ATOM 1363 N N . ILE A 1 171 ? -2.122 44.621 35.090 1.00 20.41 171 ILE A N 1
ATOM 1364 C CA . ILE A 1 171 ? -1.021 44.457 34.150 1.00 19.43 171 ILE A CA 1
ATOM 1365 C C . ILE A 1 171 ? -0.009 43.444 34.653 1.00 20.51 171 ILE A C 1
ATOM 1366 O O . ILE A 1 171 ? 0.449 43.519 35.792 1.00 21.63 171 ILE A O 1
ATOM 1371 N N . LEU A 1 172 ? 0.317 42.476 33.807 1.00 18.06 172 LEU A N 1
ATOM 1372 C CA . LEU A 1 172 ? 1.312 41.474 34.158 1.00 18.65 172 LEU A CA 1
ATOM 1373 C C . LEU A 1 172 ? 2.538 41.725 33.277 1.00 18.27 172 LEU A C 1
ATOM 1374 O O . LEU A 1 172 ? 2.429 41.719 32.049 1.00 19.42 172 LEU A O 1
ATOM 1379 N N . GLY A 1 173 ? 3.692 41.961 33.902 1.00 16.63 173 GLY A N 1
ATOM 1380 C CA . GLY A 1 173 ? 4.923 42.192 33.159 1.00 17.01 173 GLY A CA 1
ATOM 1381 C C . GLY A 1 173 ? 5.766 40.945 33.314 1.00 18.62 173 GLY A C 1
ATOM 1382 O O . GLY A 1 173 ? 6.271 40.674 34.399 1.00 16.17 173 GLY A O 1
ATOM 1383 N N . ASP A 1 174 ? 5.920 40.191 32.229 1.00 17.22 174 ASP A N 1
ATOM 1384 C CA . ASP A 1 174 ? 6.640 38.942 32.279 1.00 18.27 174 ASP A CA 1
ATOM 1385 C C . ASP A 1 174 ? 7.948 38.839 31.510 1.00 17.78 174 ASP A C 1
ATOM 1386 O O . ASP A 1 174 ? 7.953 38.846 30.284 1.00 16.55 174 ASP A O 1
ATOM 1391 N N . MET A 1 175 ? 9.059 38.741 32.232 1.00 17.28 175 MET A N 1
ATOM 1392 C CA . MET A 1 175 ? 10.335 38.521 31.571 1.00 17.49 175 MET A CA 1
ATOM 1393 C C . MET A 1 175 ? 10.331 37.027 31.243 1.00 16.39 175 MET A C 1
ATOM 1394 O O . MET A 1 175 ? 10.031 36.203 32.113 1.00 17.88 175 MET A O 1
ATOM 1399 N N . VAL A 1 176 ? 10.648 36.668 30.004 1.00 14.86 176 VAL A N 1
ATOM 1400 C CA . VAL A 1 176 ? 10.701 35.256 29.632 1.00 15.92 176 VAL A CA 1
ATOM 1401 C C . VAL A 1 176 ? 12.082 34.966 29.066 1.00 17.40 176 VAL A C 1
ATOM 1402 O O . VAL A 1 176 ? 12.479 35.538 28.044 1.00 16.16 176 VAL A O 1
ATOM 1406 N N . GLU A 1 177 ? 12.806 34.085 29.753 1.00 15.72 177 GLU A N 1
ATOM 1407 C CA . GLU A 1 177 ? 14.155 33.694 29.364 1.00 16.40 177 GLU A CA 1
ATOM 1408 C C . GLU A 1 177 ? 14.023 32.621 28.269 1.00 15.74 177 GLU A C 1
ATOM 1409 O O . GLU A 1 177 ? 13.818 31.434 28.550 1.00 17.05 177 GLU A O 1
ATOM 1415 N N . ALA A 1 178 ? 14.136 33.056 27.018 1.00 16.68 178 ALA A N 1
ATOM 1416 C CA . ALA A 1 178 ? 13.960 32.187 25.855 1.00 15.13 178 ALA A CA 1
ATOM 1417 C C . ALA A 1 178 ? 14.672 30.837 25.838 1.00 16.69 178 ALA A C 1
ATOM 1418 O O . ALA A 1 178 ? 14.102 29.852 25.386 1.00 16.47 178 ALA A O 1
ATOM 1420 N N . ILE A 1 179 ? 15.913 30.786 26.306 1.00 18.61 179 ILE A N 1
ATOM 1421 C CA . ILE A 1 179 ? 16.661 29.527 26.316 1.00 18.81 179 ILE A CA 1
ATOM 1422 C C . ILE A 1 179 ? 15.939 28.430 27.110 1.00 20.28 179 ILE A C 1
ATOM 1423 O O . ILE A 1 179 ? 15.964 27.252 26.736 1.00 20.04 179 ILE A O 1
ATOM 1428 N N . GLU A 1 180 ? 15.288 28.831 28.201 1.00 19.56 180 GLU A N 1
ATOM 1429 C CA . GLU A 1 180 ? 14.562 27.905 29.064 1.00 19.81 180 GLU A CA 1
ATOM 1430 C C . GLU A 1 180 ? 13.134 27.610 28.612 1.00 19.08 180 GLU A C 1
ATOM 1431 O O . GLU A 1 180 ? 12.524 26.647 29.090 1.00 17.95 180 GLU A O 1
ATOM 1437 N N . TYR A 1 181 ? 12.599 28.438 27.714 1.00 18.87 181 TYR A N 1
ATOM 1438 C CA . TYR A 1 181 ? 11.233 28.265 27.199 1.00 20.47 181 TYR A CA 1
ATOM 1439 C C . TYR A 1 181 ? 11.252 28.301 25.670 1.00 21.75 181 TYR A C 1
ATOM 1440 O O . TYR A 1 181 ? 10.653 29.173 25.055 1.00 21.70 181 TYR A O 1
ATOM 1449 N N . PRO A 1 182 ? 11.925 27.330 25.039 1.00 22.42 182 PRO A N 1
ATOM 1450 C CA . PRO A 1 182 ? 11.990 27.324 23.569 1.00 24.24 182 PRO A CA 1
ATOM 1451 C C . PRO A 1 182 ? 10.666 27.190 22.829 1.00 23.98 182 PRO A C 1
ATOM 1452 O O . PRO A 1 182 ? 10.472 27.818 21.786 1.00 24.71 182 PRO A O 1
ATOM 1456 N N . GLU A 1 183 ? 9.762 26.372 23.355 1.00 25.38 183 GLU A N 1
ATOM 1457 C CA . GLU A 1 183 ? 8.468 26.164 22.711 1.00 27.39 183 GLU A CA 1
ATOM 1458 C C . GLU A 1 183 ? 7.671 27.467 22.682 1.00 26.07 183 GLU A C 1
ATOM 1459 O O . GLU A 1 183 ? 7.025 27.800 21.686 1.00 24.42 183 GLU A O 1
ATOM 1465 N N . TRP A 1 184 ? 7.738 28.204 23.782 1.00 23.98 184 TRP A N 1
ATOM 1466 C CA . TRP A 1 184 ? 7.049 29.477 23.927 1.00 23.77 184 TRP A CA 1
ATOM 1467 C C . TRP A 1 184 ? 7.664 30.521 22.987 1.00 22.93 184 TRP A C 1
ATOM 1468 O O . TRP A 1 184 ? 6.952 31.267 22.317 1.00 21.36 184 TRP A O 1
ATOM 1479 N N . ALA A 1 185 ? 8.991 30.574 22.952 1.00 20.67 185 ALA A N 1
ATOM 1480 C CA . ALA A 1 185 ? 9.690 31.522 22.085 1.00 21.94 185 ALA A CA 1
ATOM 1481 C C . ALA A 1 185 ? 9.390 31.207 20.623 1.00 21.19 185 ALA A C 1
ATOM 1482 O O . ALA A 1 185 ? 9.175 32.100 19.814 1.00 19.06 185 ALA A O 1
ATOM 1484 N N . ASP A 1 186 ? 9.371 29.923 20.294 1.00 20.52 186 ASP A N 1
ATOM 1485 C CA . ASP A 1 186 ? 9.111 29.495 18.929 1.00 22.56 186 ASP A CA 1
ATOM 1486 C C . ASP A 1 186 ? 7.702 29.902 18.498 1.00 22.73 186 ASP A C 1
ATOM 1487 O O . ASP A 1 186 ? 7.477 30.282 17.349 1.00 21.27 186 ASP A O 1
ATOM 1492 N N . GLN A 1 187 ? 6.769 29.836 19.439 1.00 22.63 187 GLN A N 1
ATOM 1493 C CA . GLN A 1 187 ? 5.377 30.202 19.195 1.00 25.34 187 GLN A CA 1
ATOM 1494 C C . GLN A 1 187 ? 5.275 31.627 18.662 1.00 24.53 187 GLN A C 1
ATOM 1495 O O . GLN A 1 187 ? 4.428 31.928 17.810 1.00 22.24 187 GLN A O 1
ATOM 1501 N N . TYR A 1 188 ? 6.155 32.498 19.153 1.00 20.90 188 TYR A N 1
ATOM 1502 C CA . TYR A 1 188 ? 6.160 33.897 18.744 1.00 21.50 188 TYR A CA 1
ATOM 1503 C C . TYR A 1 188 ? 7.303 34.287 17.815 1.00 21.05 188 TYR A C 1
ATOM 1504 O O . TYR A 1 188 ? 7.644 35.470 17.710 1.00 23.64 188 TYR A O 1
ATOM 1513 N N . ASN A 1 189 ? 7.877 33.300 17.132 1.00 20.05 189 ASN A N 1
ATOM 1514 C CA . ASN A 1 189 ? 8.976 33.526 16.195 1.00 22.62 189 ASN A CA 1
ATOM 1515 C C . ASN A 1 189 ? 10.030 34.435 16.797 1.00 20.85 189 ASN A C 1
ATOM 1516 O O . ASN A 1 189 ? 10.407 35.447 16.212 1.00 20.71 189 ASN A O 1
ATOM 1521 N N . VAL A 1 190 ? 10.506 34.077 17.978 1.00 19.38 190 VAL A N 1
ATOM 1522 C CA . VAL A 1 190 ? 11.504 34.906 18.629 1.00 18.97 190 VAL A CA 1
ATOM 1523 C C . VAL A 1 190 ? 12.896 34.619 18.096 1.00 19.99 190 VAL A C 1
ATOM 1524 O O . VAL A 1 190 ? 13.359 33.485 18.138 1.00 20.69 190 VAL A O 1
ATOM 1528 N N . MET A 1 191 ? 13.554 35.658 17.593 1.00 21.11 191 MET A N 1
ATOM 1529 C CA . MET A 1 191 ? 14.919 35.545 17.099 1.00 21.81 191 MET A CA 1
ATOM 1530 C C . MET A 1 191 ? 15.643 36.720 17.738 1.00 21.96 191 MET A C 1
ATOM 1531 O O . MET A 1 191 ? 16.338 36.563 18.751 1.00 22.15 191 MET A O 1
ATOM 1536 N N . ALA A 1 192 ? 15.457 37.902 17.166 1.00 19.56 192 ALA A N 1
ATOM 1537 C CA . ALA A 1 192 ? 16.068 39.105 17.710 1.00 20.92 192 ALA A CA 1
ATOM 1538 C C . ALA A 1 192 ? 15.339 39.440 19.006 1.00 18.48 192 ALA A C 1
ATOM 1539 O O . ALA A 1 192 ? 14.115 39.292 19.105 1.00 19.54 192 ALA A O 1
ATOM 1541 N N . VAL A 1 193 ? 16.091 39.873 20.008 1.00 19.81 193 VAL A N 1
ATOM 1542 C CA . VAL A 1 193 ? 15.486 40.230 21.278 1.00 15.74 193 VAL A CA 1
ATOM 1543 C C . VAL A 1 193 ? 15.912 41.642 21.670 1.00 15.72 193 VAL A C 1
ATOM 1544 O O . VAL A 1 193 ? 16.921 42.163 21.186 1.00 16.01 193 VAL A O 1
ATOM 1548 N N . PRO A 1 194 ? 15.139 42.290 22.551 1.00 17.01 194 PRO A N 1
ATOM 1549 C CA . PRO A 1 194 ? 13.923 41.752 23.168 1.00 14.21 194 PRO A CA 1
ATOM 1550 C C . PRO A 1 194 ? 12.738 41.751 22.213 1.00 14.15 194 PRO A C 1
ATOM 1551 O O . PRO A 1 194 ? 12.609 42.649 21.393 1.00 14.08 194 PRO A O 1
ATOM 1555 N N . LYS A 1 195 ? 11.890 40.734 22.324 1.00 14.39 195 LYS A N 1
ATOM 1556 C CA . LYS A 1 195 ? 10.695 40.641 21.499 1.00 14.44 195 LYS A CA 1
ATOM 1557 C C . LYS A 1 195 ? 9.544 40.836 22.470 1.00 16.46 195 LYS A C 1
ATOM 1558 O O . LYS A 1 195 ? 9.440 40.123 23.476 1.00 15.04 195 LYS A O 1
ATOM 1564 N N . ILE A 1 196 ? 8.684 41.808 22.190 1.00 14.48 196 ILE A N 1
ATOM 1565 C CA . ILE A 1 196 ? 7.580 42.079 23.098 1.00 15.72 196 ILE A CA 1
ATOM 1566 C C . ILE A 1 196 ? 6.234 41.694 22.504 1.00 15.87 196 ILE A C 1
ATOM 1567 O O . ILE A 1 196 ? 5.938 42.005 21.346 1.00 14.98 196 ILE A O 1
ATOM 1572 N N . VAL A 1 197 ? 5.432 40.993 23.301 1.00 15.91 197 VAL A N 1
ATOM 1573 C CA . VAL A 1 197 ? 4.105 40.577 22.873 1.00 16.19 197 VAL A CA 1
ATOM 1574 C C . VAL A 1 197 ? 3.122 41.098 23.906 1.00 16.99 197 VAL A C 1
ATOM 1575 O O . VAL A 1 197 ? 3.216 40.766 25.089 1.00 19.85 197 VAL A O 1
ATOM 1579 N N . ILE A 1 198 ? 2.190 41.931 23.466 1.00 14.97 198 ILE A N 1
ATOM 1580 C CA . ILE A 1 198 ? 1.191 42.485 24.370 1.00 17.38 198 ILE A CA 1
ATOM 1581 C C . ILE A 1 198 ? -0.136 41.788 24.099 1.00 17.98 198 ILE A C 1
ATOM 1582 O O . ILE A 1 198 ? -0.623 41.780 22.963 1.00 16.08 198 ILE A O 1
ATOM 1587 N N . GLN A 1 199 ? -0.696 41.181 25.142 1.00 18.00 199 GLN A N 1
ATOM 1588 C CA . GLN A 1 199 ? -1.972 40.485 25.048 1.00 19.51 199 GLN A CA 1
ATOM 1589 C C . GLN A 1 199 ? -2.978 41.236 25.907 1.00 21.71 199 GLN A C 1
ATOM 1590 O O . GLN A 1 199 ? -2.637 41.744 26.969 1.00 20.51 199 GLN A O 1
ATOM 1596 N N . VAL A 1 200 ? -4.215 41.310 25.442 1.00 23.28 200 VAL A N 1
ATOM 1597 C CA . VAL A 1 200 ? -5.268 41.986 26.188 1.00 26.33 200 VAL A CA 1
ATOM 1598 C C . VAL A 1 200 ? -6.404 40.981 26.221 1.00 28.43 200 VAL A C 1
ATOM 1599 O O . VAL A 1 200 ? -6.896 40.560 25.178 1.00 28.55 200 VAL A O 1
ATOM 1603 N N . ASN A 1 201 ? -6.796 40.578 27.422 1.00 31.25 201 ASN A N 1
ATOM 1604 C CA . ASN A 1 201 ? -7.858 39.604 27.591 1.00 33.52 201 ASN A CA 1
ATOM 1605 C C . ASN A 1 201 ? -7.446 38.255 27.021 1.00 33.67 201 ASN A C 1
ATOM 1606 O O . ASN A 1 201 ? -8.259 37.529 26.451 1.00 35.38 201 ASN A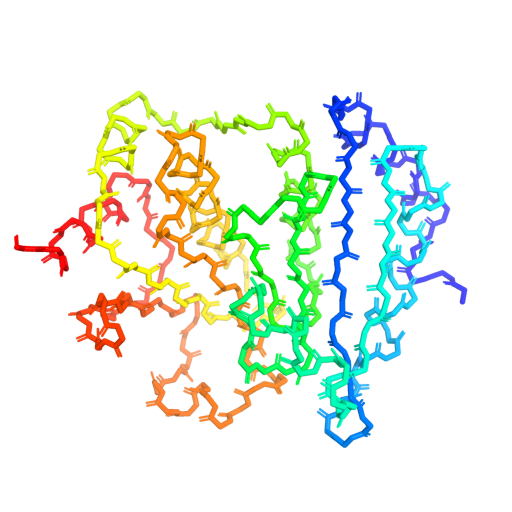 O 1
ATOM 1611 N N . GLY A 1 202 ? -6.166 37.933 27.168 1.00 32.45 202 GLY A N 1
ATOM 1612 C CA . GLY A 1 202 ? -5.663 36.661 26.691 1.00 31.15 202 GLY A CA 1
ATOM 1613 C C . GLY A 1 202 ? -5.383 36.546 25.205 1.00 29.81 202 GLY A C 1
ATOM 1614 O O . GLY A 1 202 ? -4.870 35.524 24.764 1.00 32.64 202 GLY A O 1
ATOM 1615 N N . GLU A 1 203 ? -5.712 37.570 24.426 1.00 28.13 203 GLU A N 1
ATOM 1616 C CA . GLU A 1 203 ? -5.456 37.510 22.990 1.00 26.89 203 GLU A CA 1
ATOM 1617 C C . GLU A 1 203 ? -4.343 38.459 22.537 1.00 23.20 203 GLU A C 1
ATOM 1618 O O . GLU A 1 203 ? -4.225 39.579 23.031 1.00 21.38 203 GLU A O 1
ATOM 1624 N N . ASP A 1 204 ? -3.530 38.000 21.587 1.00 20.79 204 ASP A N 1
ATOM 1625 C CA . ASP A 1 204 ? -2.431 38.809 21.069 1.00 18.45 204 ASP A CA 1
ATOM 1626 C C . ASP A 1 204 ? -2.962 40.070 20.397 1.00 20.97 204 ASP A C 1
ATOM 1627 O O . ASP A 1 204 ? -3.958 40.027 19.662 1.00 20.96 204 ASP A O 1
ATOM 1632 N N . ARG A 1 205 ? -2.302 41.197 20.642 1.00 17.34 205 ARG A N 1
ATOM 1633 C CA . ARG A 1 205 ? -2.719 42.454 20.035 1.00 17.34 205 ARG A CA 1
ATOM 1634 C C . ARG A 1 205 ? -1.574 43.150 19.322 1.00 18.51 205 ARG A C 1
ATOM 1635 O O . ARG A 1 205 ? -1.748 43.693 18.232 1.00 17.42 205 ARG A O 1
ATOM 1643 N N . VAL A 1 206 ? -0.397 43.135 19.936 1.00 17.84 206 VAL A N 1
ATOM 1644 C CA . VAL A 1 206 ? 0.751 43.793 19.345 1.00 18.48 206 VAL A CA 1
ATOM 1645 C C . VAL A 1 206 ? 2.030 43.029 19.642 1.00 17.45 206 VAL A C 1
ATOM 1646 O O . VAL A 1 206 ? 2.235 42.549 20.757 1.00 19.57 206 VAL A O 1
ATOM 1650 N N . GLU A 1 207 ? 2.877 42.906 18.632 1.00 17.75 207 GLU A N 1
ATOM 1651 C CA . GLU A 1 207 ? 4.162 42.231 18.784 1.00 18.80 207 GLU A CA 1
ATOM 1652 C C . GLU A 1 207 ? 5.197 43.111 18.104 1.00 20.94 207 GLU A C 1
ATOM 1653 O O . GLU A 1 207 ? 4.959 43.604 17.006 1.00 21.73 207 GLU A O 1
ATOM 1659 N N . PHE A 1 208 ? 6.329 43.339 18.758 1.00 18.94 208 PHE A N 1
ATOM 1660 C CA . PHE A 1 208 ? 7.376 44.152 18.149 1.00 20.16 208 PHE A CA 1
ATOM 1661 C C . PHE A 1 208 ? 8.717 43.777 18.752 1.00 20.12 208 PHE A C 1
ATOM 1662 O O . PHE A 1 208 ? 8.763 43.128 19.791 1.00 17.01 208 PHE A O 1
ATOM 1670 N N . GLU A 1 209 ? 9.801 44.148 18.077 1.00 22.47 209 GLU A N 1
ATOM 1671 C CA . GLU A 1 209 ? 11.139 43.824 18.549 1.00 24.89 209 GLU A CA 1
ATOM 1672 C C . GLU A 1 209 ? 11.937 45.084 18.833 1.00 25.95 209 GLU A C 1
ATOM 1673 O O . GLU A 1 209 ? 11.808 46.079 18.117 1.00 21.64 209 GLU A O 1
ATOM 1679 N N . GLY A 1 210 ? 12.759 45.031 19.880 1.00 25.21 210 GLY A N 1
ATOM 1680 C CA . GLY A 1 210 ? 13.586 46.169 20.242 1.00 26.97 210 GLY A CA 1
ATOM 1681 C C . GLY A 1 210 ? 13.162 46.904 21.501 1.00 28.71 210 GLY A C 1
ATOM 1682 O O . GLY A 1 210 ? 11.987 46.930 21.857 1.00 28.96 210 GLY A O 1
ATOM 1683 N N . ALA A 1 211 ? 14.128 47.508 22.182 1.00 31.12 211 ALA A N 1
ATOM 1684 C CA . ALA A 1 211 ? 13.834 48.273 23.389 1.00 33.54 211 ALA A CA 1
ATOM 1685 C C . ALA A 1 211 ? 13.479 49.687 22.933 1.00 35.31 211 ALA A C 1
ATOM 1686 O O . ALA A 1 211 ? 14.341 50.443 22.472 1.00 37.38 211 ALA A O 1
ATOM 1688 N N . TYR A 1 212 ? 12.201 50.032 23.038 1.00 34.05 212 TYR A N 1
ATOM 1689 C CA . TYR A 1 212 ? 11.732 51.351 22.632 1.00 34.28 212 TYR A CA 1
ATOM 1690 C C . TYR A 1 212 ? 11.770 52.294 23.821 1.00 32.54 212 TYR A C 1
ATOM 1691 O O . TYR A 1 212 ? 11.627 51.866 24.967 1.00 32.64 212 TYR A O 1
ATOM 1700 N N . PRO A 1 213 ? 11.984 53.592 23.568 1.00 32.55 213 PRO A N 1
ATOM 1701 C CA . PRO A 1 213 ? 12.016 54.533 24.688 1.00 32.01 213 PRO A CA 1
ATOM 1702 C C . PRO A 1 213 ? 10.651 54.502 25.371 1.00 31.97 213 PRO A C 1
ATOM 1703 O O . PRO A 1 213 ? 9.674 54.008 24.801 1.00 29.87 213 PRO A O 1
ATOM 1707 N N . GLU A 1 214 ? 10.591 55.036 26.584 1.00 30.78 214 GLU A N 1
ATOM 1708 C CA . GLU A 1 214 ? 9.364 55.057 27.368 1.00 30.12 214 GLU A CA 1
ATOM 1709 C C . GLU A 1 214 ? 8.122 55.538 26.617 1.00 30.56 214 GLU A C 1
ATOM 1710 O O . GLU A 1 214 ? 7.086 54.867 26.628 1.00 28.14 214 GLU A O 1
ATOM 1716 N N . LYS A 1 215 ? 8.222 56.696 25.972 1.00 30.82 215 LYS A N 1
ATOM 1717 C CA . LYS A 1 215 ? 7.094 57.254 25.229 1.00 33.14 215 LYS A CA 1
ATOM 1718 C C . LYS A 1 215 ? 6.572 56.325 24.127 1.00 31.11 215 LYS A C 1
ATOM 1719 O O . LYS A 1 215 ? 5.369 56.105 24.013 1.00 28.62 215 LYS A O 1
ATOM 1725 N N . MET A 1 216 ? 7.479 55.783 23.322 1.00 31.13 216 MET A N 1
ATOM 1726 C CA . MET A 1 216 ? 7.094 54.897 22.229 1.00 32.57 216 MET A CA 1
ATOM 1727 C C . MET A 1 216 ? 6.548 53.565 22.728 1.00 32.01 216 MET A C 1
ATOM 1728 O O . MET A 1 216 ? 5.619 53.010 22.137 1.00 30.17 216 MET A O 1
ATOM 1733 N N . PHE A 1 217 ? 7.128 53.053 23.812 1.00 29.26 217 PHE A N 1
ATOM 1734 C CA . PHE A 1 217 ? 6.685 51.793 24.402 1.00 29.15 217 PHE A CA 1
ATOM 1735 C C . PHE A 1 217 ? 5.256 51.979 24.907 1.00 28.01 217 PHE A C 1
ATOM 1736 O O . PHE A 1 217 ? 4.387 51.139 24.675 1.00 26.60 217 PHE A O 1
ATOM 1744 N N . LEU A 1 218 ? 5.012 53.087 25.599 1.00 25.59 218 LEU A N 1
ATOM 1745 C CA . LEU A 1 218 ? 3.671 53.361 26.106 1.00 25.04 218 LEU A CA 1
ATOM 1746 C C . LEU A 1 218 ? 2.691 53.424 24.934 1.00 24.24 218 LEU A C 1
ATOM 1747 O O . LEU A 1 218 ? 1.617 52.836 24.982 1.00 24.77 218 LEU A O 1
ATOM 1752 N N . GLU A 1 219 ? 3.073 54.143 23.884 1.00 24.71 219 GLU A N 1
ATOM 1753 C CA . GLU A 1 219 ? 2.222 54.287 22.705 1.00 26.90 219 GLU A CA 1
ATOM 1754 C C . GLU A 1 219 ? 1.789 52.922 22.170 1.00 24.60 219 GLU A C 1
ATOM 1755 O O . GLU A 1 219 ? 0.616 52.713 21.844 1.00 26.24 219 GLU A O 1
ATOM 1761 N N . LYS A 1 220 ? 2.736 51.993 22.088 1.00 23.08 220 LYS A N 1
ATOM 1762 C CA . LYS A 1 220 ? 2.451 50.647 21.597 1.00 23.07 220 LYS A CA 1
ATOM 1763 C C . LYS A 1 220 ? 1.380 49.951 22.425 1.00 23.57 220 LYS A C 1
ATOM 1764 O O . LYS A 1 220 ? 0.462 49.319 21.883 1.00 21.92 220 LYS A O 1
ATOM 1770 N N . LEU A 1 221 ? 1.515 50.056 23.746 1.00 22.23 221 LEU A N 1
ATOM 1771 C CA . LEU A 1 221 ? 0.571 49.448 24.674 1.00 21.13 221 LEU A CA 1
ATOM 1772 C C . LEU A 1 221 ? -0.816 50.076 24.560 1.00 22.48 221 LEU A C 1
ATOM 1773 O O . LEU A 1 221 ? -1.826 49.375 24.555 1.00 24.50 221 LEU A O 1
ATOM 1778 N N . LEU A 1 222 ? -0.870 51.398 24.481 1.00 23.39 222 LEU A N 1
ATOM 1779 C CA . LEU A 1 222 ? -2.164 52.066 24.376 1.00 25.49 222 LEU A CA 1
ATOM 1780 C C . LEU A 1 222 ? -2.876 51.694 23.080 1.00 26.02 222 LEU A C 1
ATOM 1781 O O . LEU A 1 222 ? -4.093 51.514 23.062 1.00 28.70 222 LEU A O 1
ATOM 1786 N N . SER A 1 223 ? -2.117 51.572 21.999 1.00 27.75 223 SER A N 1
ATOM 1787 C CA . SER A 1 223 ? -2.686 51.217 20.705 1.00 28.74 223 SER A CA 1
ATOM 1788 C C . SER A 1 223 ? -3.307 49.818 20.720 1.00 29.18 223 SER A C 1
ATOM 1789 O O . SER A 1 223 ? -4.238 49.535 19.960 1.00 30.95 223 SER A O 1
ATOM 1792 N N . ALA A 1 224 ? -2.787 48.946 21.575 1.00 26.58 224 ALA A N 1
ATOM 1793 C CA . ALA A 1 224 ? -3.292 47.582 21.674 1.00 29.01 224 ALA A CA 1
ATOM 1794 C C . ALA A 1 224 ? -4.591 47.554 22.470 1.00 29.81 224 ALA A C 1
ATOM 1795 O O . ALA A 1 224 ? -5.348 46.577 22.425 1.00 29.12 224 ALA A O 1
ATOM 1797 N N . LEU A 1 225 ? -4.834 48.637 23.200 1.00 31.91 225 LEU A N 1
ATOM 1798 C CA . LEU A 1 225 ? -6.026 48.772 24.027 1.00 36.69 225 LEU A CA 1
ATOM 1799 C C . LEU A 1 225 ? -7.173 49.358 23.224 1.00 39.62 225 LEU A C 1
ATOM 1800 O O . LEU A 1 225 ? -8.328 49.255 23.630 1.00 40.89 225 LEU A O 1
ATOM 1805 N N . SER A 1 226 ? -6.834 49.976 22.093 1.00 42.85 226 SER A N 1
ATOM 1806 C CA . SER A 1 226 ? -7.801 50.601 21.195 1.00 46.61 226 SER A CA 1
ATOM 1807 C C . SER A 1 226 ? -9.226 50.534 21.722 1.00 48.22 226 SER A C 1
ATOM 1808 O O . SER A 1 226 ? -9.585 51.393 22.557 1.00 50.00 226 SER A O 1
#

Organism: NCBI:txid2261

Sequence (226 aa):
MGLISDADKKVIKEEFFSKMVNPVKLIVFVRKDHCQYCDQLKQLVQELSELTDKLSYEIVDFDTPEGKELAKRYRIDRAPATTITQDGKDFGVRYFGLPAGHEFAAFLEDIVDVSREETNLMDETKQAIRNIDQDVRILVFVTPTCPYCPLAVRMAHKFAIENTKAGKGKILGDMVEAIEYPEWADQYNVMAVPKIVIQVNGEDRVEFEGAYPEKMFLEKLLSALS

CATH classification: 3.40.30.10 (+1 more: 3.40.30.10)

Radius of gyration: 16.45 Å; Cα contacts (8 Å, |Δi|>4): 438; chains: 1; bounding box: 41×44×41 Å

InterPro domains:
  IPR011903 Disulfide oxidoreductase TON_0319-like [TIGR02187] (6-223)
  IPR012336 Thioredoxin-like fold [PF13098] (25-110)
  IPR012336 Thioredoxin-like fold [PF13192] (137-222)
  IPR036249 Thioredoxin-like superfamily [SSF52833] (5-117)
  IPR036249 Thioredoxin-like superfamily [SSF52833] (123-223)

Foldseek 3Di:
DPPPDPVRLVCLLPVFVVLFAFAKEKEWEAEDPLQPCSVVQVVVLVVVCVSDVRYYYDYAYCPDPVSVVVCVVQVHDDPGKIAMARVPHGLLQMEHHDCAACSVVLVRNLNRCNRVLADPADPVLLVVLLPDQFQKEKEWEDENPDVCSSLQLSLQSNSSSSNVSSVRNRGHRYYYHCVSPVVVCVVVVHDADRWIFMATPNHTQDIDHDNDPNVVVSVRNVVSVD

B-factor: mean 28.6, std 11.0, range [11.98, 71.13]